Protein AF-A0A259TY38-F1 (afdb_monomer)

pLDDT: mean 73.59, std 11.47, range [49.0, 94.06]

Radius of gyration: 39.65 Å; Cα contacts (8 Å, |Δi|>4): 19; chains: 1; bounding box: 98×65×85 Å

Solvent-accessible surface area (backbone atoms only — not comparable to full-atom values): 10835 Å² total; per-residue (Å²): 140,88,82,85,84,87,87,86,82,88,72,82,78,82,83,77,76,74,88,78,79,79,80,72,88,70,83,74,80,83,80,83,71,71,79,96,80,70,57,76,66,55,57,52,50,53,54,51,52,51,51,53,51,52,51,48,54,51,48,54,53,50,48,55,52,49,50,55,50,50,54,53,49,51,59,48,50,55,54,48,50,67,50,40,69,65,40,65,56,47,58,58,48,53,53,51,50,51,52,50,50,51,51,53,48,49,50,50,26,52,56,44,18,70,73,62,82,36,62,67,61,18,50,53,52,42,49,53,52,48,52,50,53,52,49,52,51,52,51,53,51,53,52,54,51,51,55,54,48,51,54,53,54,53,55,51,50,55,57,50,50,58,54,48,54,54,51,51,53,55,50,52,53,50,53,52,52,58,58,61,76,75,112

Structure (mmCIF, N/CA/C/O backbone):
data_AF-A0A259TY38-F1
#
_entry.id   AF-A0A259TY38-F1
#
loop_
_atom_site.group_PDB
_atom_site.id
_atom_site.type_symbol
_atom_site.label_atom_id
_atom_site.label_alt_id
_atom_site.label_comp_id
_atom_site.label_asym_id
_atom_site.label_entity_id
_atom_site.label_seq_id
_atom_site.pdbx_PDB_ins_code
_atom_site.Cartn_x
_atom_site.Cartn_y
_atom_site.Cartn_z
_atom_site.occupancy
_atom_site.B_iso_or_equiv
_atom_site.auth_seq_id
_atom_site.auth_comp_id
_atom_site.auth_asym_id
_atom_site.auth_atom_id
_atom_site.pdbx_PDB_model_num
ATOM 1 N N . MET A 1 1 ? -50.512 44.717 -27.931 1.00 50.94 1 MET A N 1
ATOM 2 C CA . MET A 1 1 ? -51.537 43.680 -27.694 1.00 50.94 1 MET A CA 1
ATOM 3 C C . MET A 1 1 ? -50.886 42.505 -26.966 1.00 50.94 1 MET A C 1
ATOM 5 O O . MET A 1 1 ? -50.102 41.810 -27.596 1.00 50.94 1 MET A O 1
ATOM 9 N N . PRO A 1 2 ? -51.108 42.336 -25.652 1.00 49.00 2 PRO A N 1
ATOM 10 C CA . PRO A 1 2 ? -50.593 41.203 -24.881 1.00 49.00 2 PRO A CA 1
ATOM 11 C C . PRO A 1 2 ? -51.620 40.058 -24.781 1.00 49.00 2 PRO A C 1
ATOM 13 O O . PRO A 1 2 ? -52.777 40.273 -24.425 1.00 49.00 2 PRO A O 1
ATOM 16 N N . THR A 1 3 ? -51.181 38.841 -25.097 1.00 64.06 3 THR A N 1
ATOM 17 C CA . THR A 1 3 ? -51.931 37.581 -24.982 1.00 64.06 3 THR A CA 1
ATOM 18 C C . THR A 1 3 ? -51.747 36.948 -23.599 1.00 64.06 3 THR A C 1
ATOM 20 O O . THR A 1 3 ? -50.653 36.952 -23.040 1.00 64.06 3 THR A O 1
ATOM 23 N N . ALA A 1 4 ? -52.842 36.417 -23.056 1.00 64.62 4 ALA A N 1
ATOM 24 C CA . ALA A 1 4 ? -53.000 35.904 -21.696 1.00 64.62 4 ALA A CA 1
ATOM 25 C C . ALA A 1 4 ? -52.208 34.614 -21.368 1.00 64.62 4 ALA A C 1
ATOM 27 O O . ALA A 1 4 ? -52.025 33.774 -22.249 1.00 64.62 4 ALA A O 1
ATOM 28 N N . PRO A 1 5 ? -51.856 34.381 -20.087 1.00 70.44 5 PRO A N 1
ATOM 29 C CA . PRO A 1 5 ? -51.578 33.050 -19.544 1.00 70.44 5 PRO A CA 1
ATOM 30 C C . PRO A 1 5 ? -52.837 32.374 -18.933 1.00 70.44 5 PRO A C 1
ATOM 32 O O . PRO A 1 5 ? -53.774 33.062 -18.516 1.00 70.44 5 PRO A O 1
ATOM 35 N N . PRO A 1 6 ? -52.885 31.025 -18.874 1.00 62.69 6 PRO A N 1
ATOM 36 C CA . PRO A 1 6 ? -54.096 30.255 -18.580 1.00 62.69 6 PRO A CA 1
ATOM 37 C C . PRO A 1 6 ? -54.442 30.120 -17.085 1.00 62.69 6 PRO A C 1
ATOM 39 O O . PRO A 1 6 ? -53.588 30.120 -16.199 1.00 62.69 6 PRO A O 1
ATOM 42 N N . ARG A 1 7 ? -55.751 29.968 -16.849 1.00 58.25 7 ARG A N 1
ATOM 43 C CA . ARG A 1 7 ? -56.447 29.760 -15.569 1.00 58.25 7 ARG A CA 1
ATOM 44 C C . ARG A 1 7 ? -56.147 28.392 -14.940 1.00 58.25 7 ARG A C 1
ATOM 46 O O . ARG A 1 7 ? -56.060 27.396 -15.646 1.00 58.25 7 ARG A O 1
ATOM 53 N N . GLY A 1 8 ? -56.201 28.349 -13.605 1.00 55.62 8 GLY A N 1
ATOM 54 C CA . GLY A 1 8 ? -56.733 27.191 -12.874 1.00 55.62 8 GLY A CA 1
ATOM 55 C C . GLY A 1 8 ? -55.723 26.332 -12.114 1.00 55.62 8 GLY A C 1
ATOM 56 O O . GLY A 1 8 ? -55.534 25.168 -12.447 1.00 55.62 8 GLY A O 1
ATOM 57 N N . ARG A 1 9 ? -55.137 26.858 -11.030 1.00 57.44 9 ARG A N 1
ATOM 58 C CA . ARG A 1 9 ? -54.611 26.015 -9.944 1.00 57.44 9 ARG A CA 1
ATOM 59 C C . ARG A 1 9 ? -55.614 26.055 -8.794 1.00 57.44 9 ARG A C 1
ATOM 61 O O . ARG A 1 9 ? -55.757 27.075 -8.127 1.00 57.44 9 ARG A O 1
ATOM 68 N N . ASN A 1 10 ? -56.327 24.952 -8.605 1.00 58.81 10 ASN A N 1
ATOM 69 C CA . ASN A 1 10 ? -57.300 24.771 -7.534 1.00 58.81 10 ASN A CA 1
ATOM 70 C C . ASN A 1 10 ? -56.567 24.763 -6.184 1.00 58.81 10 ASN A C 1
ATOM 72 O O . ASN A 1 10 ? -55.880 23.797 -5.857 1.00 58.81 10 ASN A O 1
ATOM 76 N N . LEU A 1 11 ? -56.683 25.846 -5.416 1.00 67.38 11 LEU A N 1
ATOM 77 C CA . LEU A 1 11 ? -56.274 25.882 -4.014 1.00 67.38 11 LEU A CA 1
ATOM 78 C C . LEU A 1 11 ? -57.460 25.388 -3.171 1.00 67.38 11 LEU A C 1
ATOM 80 O O . LEU A 1 11 ? -58.524 26.007 -3.242 1.00 67.38 11 LEU A O 1
ATOM 84 N N . PRO A 1 12 ? -57.340 24.313 -2.373 1.00 61.69 12 PRO A N 1
ATOM 85 C CA . PRO A 1 12 ? -58.345 24.033 -1.360 1.00 61.69 12 PRO A CA 1
ATOM 86 C C . PRO A 1 12 ? -58.360 25.185 -0.345 1.00 61.69 12 PRO A C 1
ATOM 88 O O . PRO A 1 12 ? -57.322 25.603 0.171 1.00 61.69 12 PRO A O 1
ATOM 91 N N . ALA A 1 13 ? -59.556 25.722 -0.111 1.00 61.09 13 ALA A N 1
ATOM 92 C CA . ALA A 1 13 ? -59.819 26.849 0.768 1.00 61.09 13 ALA A CA 1
ATOM 93 C C . ALA A 1 13 ? -59.206 26.644 2.164 1.00 61.09 13 ALA A C 1
ATOM 95 O O . ALA A 1 13 ? -59.376 25.602 2.800 1.00 61.09 13 ALA A O 1
ATOM 96 N N . ARG A 1 14 ? -58.511 27.675 2.652 1.00 54.66 14 ARG A N 1
ATOM 97 C CA . ARG A 1 14 ? -58.008 27.781 4.023 1.00 54.66 14 ARG A CA 1
ATOM 98 C C . ARG A 1 14 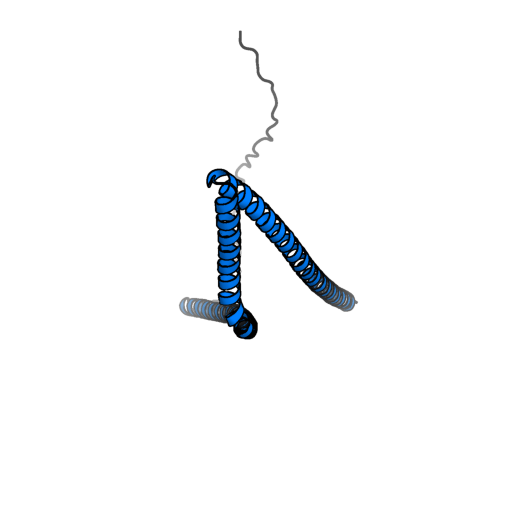? -59.191 27.622 4.986 1.00 54.66 14 ARG A C 1
ATOM 100 O O . ARG A 1 14 ? -60.010 28.529 5.091 1.00 54.66 14 ARG A O 1
ATOM 107 N N . ARG A 1 15 ? -59.299 26.482 5.678 1.00 54.47 15 ARG A N 1
ATOM 108 C CA . ARG A 1 15 ? -60.263 26.299 6.775 1.00 54.47 15 ARG A CA 1
ATOM 109 C C . ARG A 1 15 ? -59.877 27.235 7.921 1.00 54.47 15 ARG A C 1
ATOM 111 O O . ARG A 1 15 ? -59.020 26.907 8.733 1.00 54.47 15 ARG A O 1
ATOM 118 N N . THR A 1 16 ? -60.484 28.413 7.973 1.00 59.25 16 THR A N 1
ATOM 119 C CA . THR A 1 16 ? -60.545 29.232 9.185 1.00 59.25 16 THR A CA 1
ATOM 120 C C . THR A 1 16 ? -61.572 28.596 10.112 1.00 59.25 16 THR A C 1
ATOM 122 O O . THR A 1 16 ? -62.773 28.731 9.892 1.00 59.25 16 THR A O 1
ATOM 125 N N . ILE A 1 17 ? -61.103 27.843 11.105 1.00 64.19 17 ILE A N 1
ATOM 126 C CA . ILE A 1 17 ? -61.943 27.386 12.214 1.00 64.19 17 ILE A CA 1
ATOM 127 C C . ILE A 1 17 ? -62.246 28.637 13.061 1.00 64.19 17 ILE A C 1
ATOM 129 O O . ILE A 1 17 ? -61.292 29.298 13.479 1.00 64.19 17 ILE A O 1
ATOM 133 N N . PRO A 1 18 ? -63.514 29.032 13.271 1.00 68.44 18 PRO A N 1
ATOM 134 C CA . PRO A 1 18 ? -63.833 30.106 14.207 1.00 68.44 18 PRO A CA 1
ATOM 135 C C . PRO A 1 18 ? -63.477 29.663 15.638 1.00 68.44 18 PRO A C 1
ATOM 137 O O . PRO A 1 18 ? -63.609 28.476 15.941 1.00 68.44 18 PRO A 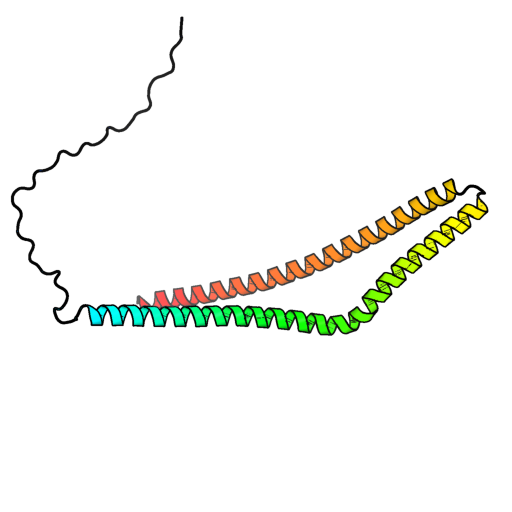O 1
ATOM 140 N N . PRO A 1 19 ? -63.033 30.569 16.529 1.00 63.75 19 PRO A N 1
ATOM 141 C CA . PRO A 1 19 ? -62.816 30.220 17.926 1.00 63.75 19 PRO A CA 1
ATOM 142 C C . PRO A 1 19 ? -64.158 29.806 18.534 1.00 63.75 19 PRO A C 1
ATOM 144 O O . PRO A 1 19 ? -65.069 30.622 18.675 1.00 63.75 19 PRO A O 1
ATOM 147 N N . VAL A 1 20 ? -64.293 28.522 18.855 1.00 62.31 20 VAL A N 1
ATOM 148 C CA . VAL A 1 20 ? -65.363 28.047 19.726 1.00 62.31 20 VAL A CA 1
ATOM 149 C C . VAL A 1 20 ? -65.067 28.642 21.099 1.00 62.31 20 VAL A C 1
ATOM 151 O O . VAL A 1 20 ? -64.038 28.351 21.700 1.00 62.31 20 VAL A O 1
ATOM 154 N N . LEU A 1 21 ? -65.921 29.559 21.548 1.00 62.50 21 LEU A N 1
ATOM 155 C CA . LEU A 1 21 ? -65.950 30.005 22.935 1.00 62.50 21 LEU A CA 1
ATOM 156 C C . LEU A 1 21 ? -66.456 28.817 23.756 1.00 62.50 21 LEU A C 1
ATOM 158 O O . LEU A 1 21 ? -67.648 28.513 23.708 1.00 62.50 21 LEU A O 1
ATOM 162 N N . ASP A 1 22 ? -65.554 28.119 24.443 1.00 63.62 22 ASP A N 1
ATOM 163 C CA . ASP A 1 22 ? -65.926 27.017 25.326 1.00 63.62 22 ASP A CA 1
ATOM 164 C C . ASP A 1 22 ? -66.882 27.527 26.426 1.00 63.62 22 ASP A C 1
ATOM 166 O O . ASP A 1 22 ? -66.547 28.471 27.153 1.00 63.62 22 ASP A O 1
ATOM 170 N N . PRO A 1 23 ? -68.085 26.941 26.569 1.00 61.91 23 PRO A N 1
ATOM 171 C CA . PRO A 1 23 ? -68.976 27.250 27.674 1.00 61.91 23 PRO A CA 1
ATOM 172 C C . PRO A 1 23 ? -68.439 26.613 28.963 1.00 61.91 23 PRO A C 1
ATOM 174 O O . PRO A 1 23 ? -68.325 25.398 29.050 1.00 61.91 23 PRO A O 1
ATOM 177 N N . ALA A 1 24 ? -68.169 27.454 29.965 1.00 58.59 24 ALA A N 1
ATOM 178 C CA . ALA A 1 24 ? -67.883 27.103 31.360 1.00 58.59 24 ALA A CA 1
ATOM 179 C C . ALA A 1 24 ? -66.703 26.132 31.584 1.00 58.59 24 ALA A C 1
ATOM 181 O O . ALA A 1 24 ? -66.813 24.919 31.443 1.00 58.59 24 ALA A O 1
ATOM 182 N N . ALA A 1 25 ? -65.581 26.680 32.058 1.00 56.41 25 ALA A N 1
ATOM 183 C CA . ALA A 1 25 ? -64.479 25.908 32.618 1.00 56.41 25 ALA A CA 1
ATOM 184 C C . ALA A 1 25 ? -64.975 25.015 33.773 1.00 56.41 25 ALA A C 1
ATOM 186 O O . ALA A 1 25 ? -65.148 25.467 34.904 1.00 56.41 25 ALA A O 1
ATOM 187 N N . THR A 1 26 ? -65.195 23.732 33.494 1.00 60.34 26 THR A N 1
ATOM 188 C CA . THR A 1 26 ? -65.253 22.693 34.522 1.00 60.34 26 THR A CA 1
ATOM 189 C C . THR A 1 26 ? -63.872 22.587 35.171 1.00 60.34 26 THR A C 1
ATOM 191 O O . THR A 1 26 ? -62.898 22.385 34.440 1.00 60.34 26 THR A O 1
ATOM 194 N N . PRO A 1 27 ? -63.741 22.716 36.504 1.00 59.69 27 PRO A N 1
ATOM 195 C CA . PRO A 1 27 ? -62.463 22.496 37.164 1.00 59.69 27 PRO A CA 1
ATOM 196 C C . PRO A 1 27 ? -62.051 21.040 36.940 1.00 59.69 27 PRO A C 1
ATOM 198 O O . PRO A 1 27 ? -62.726 20.108 37.375 1.00 59.69 27 PRO A O 1
ATOM 201 N N . VAL A 1 28 ? -60.960 20.854 36.204 1.00 62.56 28 VAL A N 1
ATOM 202 C CA . VAL A 1 28 ? -60.336 19.548 35.996 1.00 62.56 28 VAL A CA 1
ATOM 203 C C . VAL A 1 28 ? -59.855 19.055 37.368 1.00 62.56 28 VAL A C 1
ATOM 205 O O . VAL A 1 28 ? -59.092 19.774 38.013 1.00 62.56 28 VAL A O 1
ATOM 208 N N . PRO A 1 29 ? -60.288 17.879 37.856 1.00 56.94 29 PRO A N 1
ATOM 209 C CA . PRO A 1 29 ? -59.798 17.348 39.122 1.00 56.94 29 PRO A CA 1
ATOM 210 C C . PRO A 1 29 ? -58.284 17.107 39.037 1.00 56.94 29 PRO A C 1
ATOM 212 O O . PRO A 1 29 ? -57.792 16.457 38.115 1.00 56.94 29 PRO A O 1
ATOM 215 N N . GLU A 1 30 ? -57.551 17.665 40.000 1.00 60.22 30 GLU A N 1
ATOM 216 C CA . GLU A 1 30 ? -56.090 17.663 40.124 1.00 60.22 30 GLU A CA 1
ATOM 217 C C . GLU A 1 30 ? -55.500 16.265 40.405 1.00 60.22 30 GLU A C 1
ATOM 219 O O . GLU A 1 30 ? -54.896 16.022 41.445 1.00 60.22 30 GLU A O 1
ATOM 224 N N . SER A 1 31 ? -55.639 15.309 39.488 1.00 56.25 31 SER A N 1
ATOM 225 C CA . SER A 1 31 ? -55.053 13.967 39.642 1.00 56.25 31 SER A CA 1
ATOM 226 C C . SER A 1 31 ? -53.694 13.788 38.948 1.00 56.25 31 SER A C 1
ATOM 228 O O . SER A 1 31 ? -53.220 12.666 38.805 1.00 56.25 31 SER A O 1
ATOM 230 N N . HIS A 1 32 ? -53.034 14.879 38.540 1.00 53.06 32 HIS A N 1
ATOM 231 C CA . HIS A 1 32 ? -51.649 14.871 38.031 1.00 53.06 32 HIS A CA 1
ATOM 232 C C . HIS A 1 32 ? -50.638 15.413 39.061 1.00 53.06 32 HIS A C 1
ATOM 234 O O . HIS A 1 32 ? -49.594 15.954 38.696 1.00 53.06 32 HIS A O 1
ATOM 240 N N . GLN A 1 33 ? -50.925 15.283 40.360 1.00 54.06 33 GLN A N 1
ATOM 241 C CA . GLN A 1 33 ? -49.926 15.523 41.402 1.00 54.06 33 GLN A CA 1
ATOM 242 C C . GLN A 1 33 ? -49.115 14.240 41.639 1.00 54.06 33 GLN A C 1
ATOM 244 O O . GLN A 1 33 ? -49.602 13.259 42.197 1.00 54.06 33 GLN A O 1
ATOM 249 N N . LEU A 1 34 ? -47.863 14.248 41.171 1.00 60.66 34 LEU A N 1
ATOM 250 C CA . LEU A 1 34 ? -46.838 13.267 41.535 1.00 60.66 34 LEU A CA 1
ATOM 251 C C . LEU A 1 34 ? -46.596 13.301 43.053 1.00 60.66 34 LEU A C 1
ATOM 253 O O . LEU A 1 34 ? -46.717 14.353 43.680 1.00 60.66 34 LEU A O 1
ATOM 257 N N . ALA A 1 35 ? -46.239 12.149 43.624 1.00 57.62 35 ALA A N 1
ATOM 258 C CA . ALA A 1 35 ? -46.145 11.927 45.064 1.00 57.62 35 ALA A CA 1
ATOM 259 C C . ALA A 1 35 ? -45.379 13.047 45.826 1.00 57.62 35 ALA A C 1
ATOM 261 O O . ALA A 1 35 ? -44.267 13.407 45.430 1.00 57.62 35 ALA A O 1
ATOM 262 N N . PRO A 1 36 ? -45.925 13.579 46.939 1.00 56.66 36 PRO A N 1
ATOM 263 C CA . PRO A 1 36 ? -45.472 14.836 47.549 1.00 56.66 36 PRO A CA 1
ATOM 264 C C . PRO A 1 36 ? -44.258 14.719 48.496 1.00 56.66 36 PRO A C 1
ATOM 266 O O . PRO A 1 36 ? -44.196 15.427 49.496 1.00 56.66 36 PRO A O 1
ATOM 269 N N . HIS A 1 37 ? -43.274 13.854 48.226 1.00 51.59 37 HIS A N 1
ATOM 270 C CA . HIS A 1 37 ? -42.181 13.606 49.187 1.00 51.59 37 HIS A CA 1
ATOM 271 C C . HIS A 1 37 ? -40.762 13.503 48.606 1.00 51.59 37 HIS A C 1
ATOM 273 O O . HIS A 1 37 ? -39.919 12.846 49.202 1.00 51.59 37 HIS A O 1
ATOM 279 N N . GLN A 1 38 ? -40.446 14.197 47.509 1.00 54.84 38 GLN A N 1
ATOM 280 C CA . GLN A 1 38 ? -39.042 14.394 47.126 1.00 54.84 38 GLN A CA 1
ATOM 281 C C . GLN A 1 38 ? -38.693 15.869 4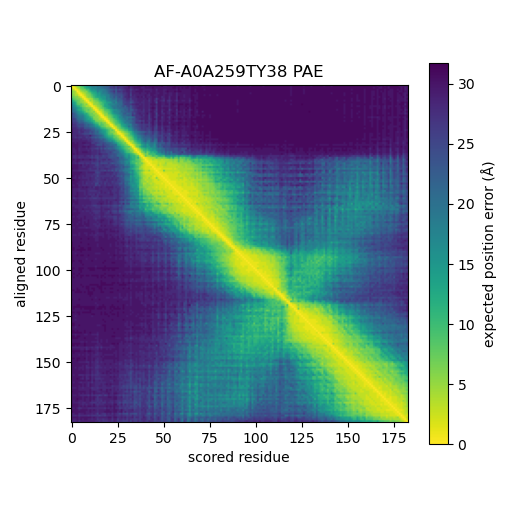7.019 1.00 54.84 38 GLN A C 1
ATOM 283 O O . GLN A 1 38 ? -39.292 16.636 46.260 1.00 54.84 38 GLN A O 1
ATOM 288 N N . THR A 1 39 ? -37.694 16.271 47.796 1.00 69.69 39 THR A N 1
ATOM 289 C CA . THR A 1 39 ? -37.134 17.613 47.707 1.00 69.69 39 THR A CA 1
ATOM 290 C C . THR A 1 39 ? -36.479 17.800 46.335 1.00 69.69 39 THR A C 1
ATOM 292 O O . THR A 1 39 ? -35.928 16.871 45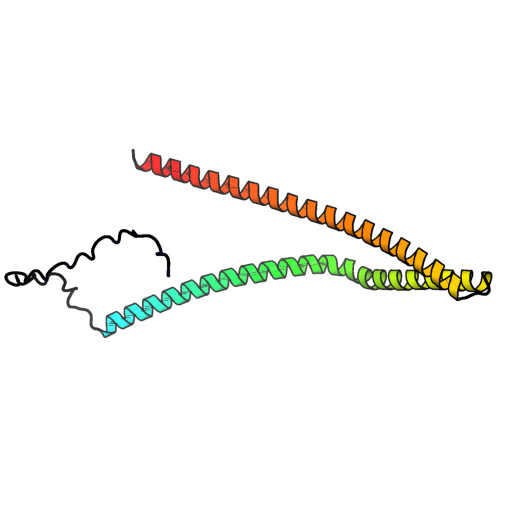.749 1.00 69.69 39 THR A O 1
ATOM 295 N N . LYS A 1 40 ? -36.522 19.022 45.790 1.00 70.69 40 LYS A N 1
ATOM 296 C CA . LYS A 1 40 ? -35.932 19.368 44.478 1.00 70.69 40 LYS A CA 1
ATOM 297 C C . LYS A 1 40 ? -34.469 18.911 44.334 1.00 70.69 40 LYS A C 1
ATOM 299 O O . LYS A 1 40 ? -34.021 18.649 43.225 1.00 70.69 40 LYS A O 1
ATOM 304 N N . ILE A 1 41 ? -33.754 18.836 45.456 1.00 78.38 41 ILE A N 1
ATOM 305 C CA . ILE A 1 41 ? -32.352 18.424 45.566 1.00 78.38 41 ILE A CA 1
ATOM 306 C C . ILE A 1 41 ? -32.177 16.927 45.291 1.00 78.38 41 ILE A C 1
ATOM 308 O O . ILE A 1 41 ? -31.242 16.540 44.599 1.00 78.38 41 ILE A O 1
ATOM 312 N N . GLU A 1 42 ? -33.105 16.101 45.763 1.00 77.94 42 GLU A N 1
ATOM 313 C CA . GLU A 1 42 ? -33.079 14.644 45.612 1.00 77.94 42 GLU A CA 1
ATOM 314 C C . GLU A 1 42 ? -33.277 14.244 44.148 1.00 77.94 42 GLU A C 1
ATOM 316 O O . GLU A 1 42 ? -32.481 13.498 43.588 1.00 77.94 42 GLU A O 1
ATOM 321 N N . ARG A 1 43 ? -34.217 14.909 43.462 1.00 78.25 43 ARG A N 1
ATOM 322 C CA . ARG A 1 43 ? -34.405 14.757 42.013 1.00 78.25 43 ARG A CA 1
ATOM 323 C C . ARG A 1 43 ? -33.152 15.138 41.219 1.00 78.25 43 ARG A C 1
ATOM 325 O O . ARG A 1 43 ? -32.830 14.472 40.240 1.00 78.25 43 ARG A O 1
ATOM 332 N N . ILE A 1 44 ? -32.461 16.216 41.599 1.00 84.62 44 ILE A N 1
ATOM 333 C CA . ILE A 1 44 ? -31.212 16.627 40.933 1.00 84.62 44 ILE A CA 1
ATOM 334 C C . ILE A 1 44 ? -30.119 15.575 41.171 1.00 84.62 44 ILE A C 1
ATOM 336 O O . ILE A 1 44 ? -29.398 15.240 40.234 1.00 84.62 44 ILE A O 1
ATOM 340 N N . GLY A 1 45 ? -30.040 15.016 42.382 1.00 90.00 45 GLY A N 1
ATOM 341 C CA . GLY A 1 45 ? -29.162 13.891 42.706 1.00 90.00 45 GLY A CA 1
ATOM 342 C C . GLY A 1 45 ? -29.423 12.675 41.817 1.00 90.00 45 GLY A C 1
ATOM 343 O O . GLY A 1 45 ? -28.489 12.165 41.200 1.00 90.00 45 GLY A O 1
ATOM 344 N N . ASP A 1 46 ? -30.690 12.294 41.652 1.00 87.12 46 ASP A N 1
ATOM 345 C CA . ASP A 1 46 ? -31.093 11.177 40.791 1.00 87.12 46 ASP A CA 1
ATOM 346 C C . ASP A 1 46 ? -30.732 11.413 39.315 1.00 87.12 46 ASP A C 1
ATOM 348 O O . ASP A 1 46 ? -30.282 10.497 38.627 1.00 87.12 46 ASP A O 1
ATOM 352 N N . HIS A 1 47 ? -30.860 12.648 38.814 1.00 90.56 47 HIS A N 1
ATOM 353 C CA . HIS A 1 47 ? -30.504 12.977 37.424 1.00 90.56 47 HIS A CA 1
ATOM 354 C C . HIS A 1 47 ? -28.988 12.947 37.191 1.00 90.56 47 HIS A C 1
ATOM 356 O O . HIS A 1 47 ? -28.537 12.517 36.131 1.00 90.56 47 HIS A O 1
ATOM 362 N N . VAL A 1 48 ? -28.188 13.377 38.170 1.00 90.00 48 VAL A N 1
ATOM 363 C CA . VAL A 1 48 ? -26.720 13.306 38.095 1.00 90.00 48 VAL A CA 1
ATOM 364 C C . VAL A 1 48 ? -26.242 11.859 38.208 1.00 90.00 48 VAL A C 1
ATOM 366 O O . VAL A 1 48 ? -25.346 11.454 37.466 1.00 90.00 48 VAL A O 1
ATOM 369 N N . ALA A 1 49 ? -26.862 11.064 39.083 1.00 90.62 49 ALA A N 1
ATOM 370 C CA . ALA A 1 49 ? -26.589 9.637 39.195 1.00 90.62 49 ALA A CA 1
ATOM 371 C C . ALA A 1 49 ? -26.886 8.912 37.872 1.00 90.62 49 ALA A C 1
ATOM 373 O O . ALA A 1 49 ? -26.021 8.189 37.373 1.00 90.62 49 ALA A O 1
ATOM 374 N N . ALA A 1 50 ? -28.039 9.188 37.251 1.00 87.88 50 ALA A N 1
ATOM 375 C CA . ALA A 1 50 ? -28.396 8.652 35.937 1.00 87.88 50 ALA A CA 1
ATOM 376 C C . ALA A 1 50 ? -27.390 9.063 34.845 1.00 87.88 50 ALA A C 1
ATOM 378 O O . ALA A 1 50 ? -26.888 8.206 34.123 1.00 87.88 50 ALA A O 1
ATOM 379 N N . LEU A 1 51 ? -26.987 10.340 34.786 1.00 93.19 51 LEU A N 1
ATOM 380 C CA . LEU A 1 51 ? -25.974 10.802 33.826 1.00 93.19 51 LEU A CA 1
ATOM 381 C C . LEU A 1 51 ? -24.606 10.133 34.032 1.00 93.19 51 LEU A C 1
ATOM 383 O O . LEU A 1 51 ? -23.888 9.868 33.069 1.00 93.19 51 LEU A O 1
ATOM 387 N N . SER A 1 52 ? -24.215 9.884 35.284 1.00 91.56 52 SER A N 1
ATOM 388 C CA . SER A 1 52 ? -22.945 9.220 35.591 1.00 91.56 52 SER A CA 1
ATOM 389 C C . SER A 1 52 ? -22.938 7.755 35.147 1.00 91.56 52 SER A C 1
ATOM 391 O O . SER A 1 52 ? -21.913 7.265 34.667 1.00 91.56 52 SER A O 1
ATOM 393 N N . ALA A 1 53 ? -24.089 7.083 35.248 1.00 91.69 53 ALA A N 1
ATOM 394 C CA . ALA A 1 53 ? -24.276 5.731 34.746 1.00 91.69 53 ALA A CA 1
ATOM 395 C C . ALA A 1 53 ? -24.186 5.702 33.211 1.00 91.69 53 ALA A C 1
ATOM 397 O O . ALA A 1 53 ? -23.409 4.916 32.668 1.00 91.69 53 ALA A O 1
ATOM 398 N N . ASP A 1 54 ? -24.853 6.636 32.528 1.00 90.94 54 ASP A N 1
ATOM 399 C CA . ASP A 1 54 ? -24.806 6.758 31.065 1.00 90.94 54 ASP A CA 1
ATOM 400 C C . ASP A 1 54 ? -23.388 7.064 30.547 1.00 90.94 54 ASP A C 1
ATOM 402 O O . ASP A 1 54 ? -22.936 6.502 29.545 1.00 90.94 54 ASP A O 1
ATOM 406 N N . LEU A 1 55 ? -22.637 7.931 31.239 1.00 91.69 55 LEU A N 1
ATOM 407 C CA . LEU A 1 55 ? -21.242 8.224 30.894 1.00 91.69 55 LEU A CA 1
ATOM 408 C C . LEU A 1 55 ? -20.347 6.999 31.057 1.00 91.69 55 LEU A C 1
ATOM 410 O O . LEU A 1 55 ? -19.467 6.771 30.225 1.00 91.69 55 LEU A O 1
ATOM 414 N N . ARG A 1 56 ? -20.560 6.210 32.112 1.00 93.62 56 ARG A N 1
ATOM 415 C CA . ARG A 1 56 ? -19.807 4.978 32.337 1.00 93.62 56 ARG A CA 1
ATOM 416 C C . ARG A 1 56 ? -20.057 3.970 31.220 1.00 93.62 56 ARG A C 1
ATOM 418 O O . ARG A 1 56 ? -19.092 3.433 30.680 1.00 93.62 56 ARG A O 1
ATOM 425 N N . GLU A 1 57 ? -21.312 3.779 30.831 1.00 91.62 57 GLU A N 1
ATOM 426 C CA . GLU A 1 57 ? -21.680 2.867 29.747 1.00 91.62 57 GLU A CA 1
ATOM 427 C C . GLU A 1 57 ? -21.110 3.333 28.398 1.00 91.62 57 GLU A C 1
ATOM 429 O O . GLU A 1 57 ? -20.517 2.547 27.655 1.00 91.62 57 GLU A O 1
ATOM 434 N N . TYR A 1 58 ? -21.166 4.638 28.113 1.00 93.38 58 TYR A N 1
ATOM 435 C CA . TYR A 1 58 ? -20.531 5.208 26.925 1.00 93.38 58 TYR A CA 1
ATOM 436 C C . TYR A 1 58 ? -19.008 5.007 26.917 1.00 93.38 58 TYR A C 1
ATOM 438 O O . TYR A 1 58 ? -18.428 4.676 25.877 1.00 93.38 58 TYR A O 1
ATOM 446 N N . VAL A 1 59 ? -18.345 5.195 28.061 1.00 93.06 59 VAL A N 1
ATOM 447 C CA . VAL A 1 59 ? -16.896 5.004 28.196 1.00 93.06 59 VAL A CA 1
ATOM 448 C C . VAL A 1 59 ? -16.522 3.536 28.005 1.00 93.06 59 VAL A C 1
ATOM 450 O O . VAL A 1 59 ? -15.611 3.258 27.227 1.00 93.06 59 VAL A O 1
ATOM 453 N N . GLU A 1 60 ? -17.241 2.596 28.617 1.00 94.06 60 GLU A N 1
ATOM 454 C CA . GLU A 1 60 ? -17.021 1.155 28.428 1.00 94.06 60 GLU A CA 1
ATOM 455 C C . GLU A 1 60 ? -17.195 0.750 26.954 1.00 94.06 60 GLU A C 1
ATOM 457 O O . GLU A 1 60 ? -16.336 0.064 26.392 1.00 94.06 60 GLU A O 1
ATOM 462 N N . LEU A 1 61 ? -18.222 1.267 26.271 1.00 92.00 61 LEU A N 1
ATOM 463 C CA . LEU A 1 61 ? -18.440 1.009 24.846 1.00 92.00 61 LEU A CA 1
ATOM 464 C C . LEU A 1 61 ? -17.325 1.603 23.966 1.00 92.00 61 LEU A C 1
ATOM 466 O O . LEU A 1 61 ? -16.865 0.975 23.004 1.00 92.00 61 LEU A O 1
ATOM 470 N N . ARG A 1 62 ? -16.853 2.813 24.298 1.00 91.25 62 ARG A N 1
ATOM 471 C CA . ARG A 1 62 ? -15.757 3.487 23.588 1.00 91.25 62 ARG A CA 1
ATOM 472 C C . ARG A 1 62 ? -14.439 2.743 23.778 1.00 91.25 62 ARG A C 1
ATOM 474 O O . ARG A 1 62 ? -13.704 2.578 22.805 1.00 91.25 62 ARG A O 1
ATOM 481 N N . ILE A 1 63 ? -14.165 2.274 24.993 1.00 92.25 63 ILE A N 1
ATOM 482 C CA . ILE A 1 63 ? -12.989 1.462 25.314 1.00 92.25 63 ILE A CA 1
ATOM 483 C C . ILE A 1 63 ? -13.045 0.147 24.537 1.00 92.25 63 ILE A C 1
ATOM 485 O O . ILE A 1 63 ? -12.072 -0.180 23.864 1.00 92.25 63 ILE A O 1
ATOM 489 N N . ALA A 1 64 ? -14.183 -0.551 24.524 1.00 90.12 64 ALA A N 1
ATOM 490 C CA . ALA A 1 64 ? -14.341 -1.803 23.781 1.00 90.12 64 ALA A CA 1
ATOM 491 C C . ALA A 1 64 ? -14.105 -1.627 22.267 1.00 90.12 64 ALA A C 1
ATOM 493 O O . ALA A 1 64 ? -13.466 -2.460 21.615 1.00 90.12 64 ALA A O 1
ATOM 494 N N . LEU A 1 65 ? -14.581 -0.518 21.691 1.00 90.12 65 LEU A N 1
ATOM 495 C CA . LEU A 1 65 ? -14.351 -0.196 20.281 1.00 90.12 65 LEU A CA 1
ATOM 496 C C . LEU A 1 65 ? -12.875 0.124 20.007 1.00 90.12 65 LEU A C 1
ATOM 498 O O . LEU A 1 65 ? -12.309 -0.362 19.024 1.00 90.12 65 LEU A O 1
ATOM 502 N N . VAL A 1 66 ? -12.241 0.921 20.873 1.00 91.12 66 VAL A N 1
ATOM 503 C CA . VAL A 1 66 ? -10.813 1.256 20.766 1.00 91.12 66 VAL A CA 1
ATOM 504 C C . VAL A 1 66 ? -9.955 0.006 20.910 1.00 91.12 66 VAL A C 1
ATOM 506 O O . VAL A 1 66 ? -9.059 -0.188 20.094 1.00 91.12 66 VAL A O 1
ATOM 509 N N . GLN A 1 67 ? -10.264 -0.871 21.862 1.00 89.81 67 GLN A N 1
ATOM 510 C CA . GLN A 1 67 ? -9.557 -2.129 22.070 1.00 89.81 67 GLN A CA 1
ATOM 511 C C . GLN A 1 67 ? -9.593 -2.989 20.806 1.00 89.81 67 GLN A C 1
ATOM 513 O O . GLN A 1 67 ? -8.535 -3.334 20.290 1.00 89.81 67 GLN A O 1
ATOM 518 N N . ARG A 1 68 ? -10.772 -3.200 20.199 1.00 83.38 68 ARG A N 1
ATOM 519 C CA . ARG A 1 68 ? -10.876 -3.915 18.912 1.00 83.38 68 ARG A CA 1
ATOM 520 C C . ARG A 1 68 ? -10.058 -3.273 17.796 1.00 83.38 68 ARG A C 1
ATOM 522 O O . ARG A 1 68 ? -9.492 -3.977 16.961 1.00 83.38 68 ARG A O 1
ATOM 529 N N . LYS A 1 69 ? -10.016 -1.939 17.738 1.00 81.56 69 LYS A N 1
ATOM 530 C CA . LYS A 1 69 ? -9.237 -1.223 16.721 1.00 81.56 69 LYS A CA 1
ATOM 531 C C . LYS A 1 69 ? -7.736 -1.407 16.945 1.00 81.56 69 LYS A C 1
ATOM 533 O O . LYS A 1 69 ? -7.020 -1.650 15.980 1.00 81.56 69 LYS A O 1
ATOM 538 N N . VAL A 1 70 ? -7.278 -1.320 18.192 1.00 83.88 70 VAL A N 1
ATOM 539 C CA . VAL A 1 70 ? -5.877 -1.536 18.579 1.00 83.88 70 VAL A CA 1
ATOM 540 C C . VAL A 1 70 ? -5.458 -2.973 18.280 1.00 83.88 70 VAL A C 1
ATOM 542 O O . VAL A 1 70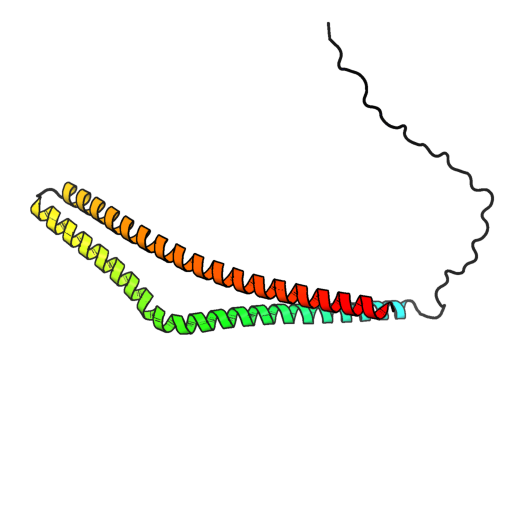 ? -4.443 -3.180 17.629 1.00 83.88 70 VAL A O 1
ATOM 545 N N . GLU A 1 71 ? -6.276 -3.955 18.641 1.00 80.88 71 GLU A N 1
ATOM 546 C CA . GLU A 1 71 ? -6.027 -5.381 18.402 1.00 80.88 71 GLU A CA 1
ATOM 547 C C . GLU A 1 71 ? -5.986 -5.711 16.900 1.00 80.88 71 GLU A C 1
ATOM 549 O O . GLU A 1 71 ? -5.110 -6.436 16.426 1.00 80.88 71 GLU A O 1
ATOM 554 N N . GLY A 1 72 ? -6.864 -5.078 16.111 1.00 74.44 72 GLY A N 1
ATOM 555 C CA . GLY A 1 72 ? -6.819 -5.141 14.651 1.00 74.44 72 GLY A CA 1
ATOM 556 C C . GLY A 1 72 ? -5.542 -4.534 14.059 1.00 74.44 72 GLY A C 1
ATOM 557 O O . GLY A 1 72 ? -4.964 -5.115 13.143 1.00 74.44 72 GLY A O 1
ATOM 558 N N . VAL A 1 73 ? -5.077 -3.394 14.582 1.00 73.88 73 VAL A N 1
ATOM 559 C CA . VAL A 1 73 ? -3.831 -2.747 14.133 1.00 73.88 73 VAL A CA 1
ATOM 560 C C . VAL A 1 73 ? -2.612 -3.586 14.510 1.00 73.88 73 VAL A C 1
ATOM 562 O O . VAL A 1 73 ? -1.774 -3.832 13.647 1.00 73.88 73 VAL A O 1
ATOM 565 N N . ILE A 1 74 ? -2.533 -4.082 15.746 1.00 74.38 74 ILE A N 1
ATOM 566 C CA . ILE A 1 74 ? -1.438 -4.945 16.214 1.00 74.38 74 ILE A CA 1
ATOM 567 C C . ILE A 1 74 ? -1.360 -6.209 15.353 1.00 74.38 74 ILE A C 1
ATOM 569 O O . ILE A 1 74 ? -0.296 -6.520 14.826 1.00 74.38 74 ILE A O 1
ATOM 573 N N . GLY A 1 75 ? -2.493 -6.868 15.089 1.00 73.44 75 GLY A N 1
ATOM 574 C CA . GLY A 1 75 ? -2.523 -8.062 14.242 1.00 73.44 75 GLY A CA 1
ATOM 575 C C . GLY A 1 75 ? -2.184 -7.803 12.767 1.00 73.44 75 GLY A C 1
ATOM 576 O O . GLY A 1 75 ? -1.813 -8.732 12.047 1.00 73.44 75 GLY A O 1
ATOM 577 N N . ILE A 1 76 ? -2.323 -6.569 12.270 1.00 71.12 76 ILE A N 1
ATOM 578 C CA . ILE A 1 76 ? -1.811 -6.175 10.946 1.00 71.12 76 ILE A CA 1
ATOM 579 C C . ILE A 1 76 ? -0.295 -5.980 11.023 1.00 71.12 76 ILE A C 1
ATOM 581 O O . ILE A 1 76 ? 0.422 -6.507 10.176 1.00 71.12 76 ILE A O 1
ATOM 585 N N . VAL A 1 77 ? 0.194 -5.277 12.046 1.00 70.94 77 VAL A N 1
ATOM 586 C CA . VAL A 1 77 ? 1.624 -5.007 12.243 1.00 70.94 77 VAL A CA 1
ATOM 587 C C . VAL A 1 77 ? 2.417 -6.300 12.423 1.00 70.94 77 VAL A C 1
ATOM 589 O O . VAL A 1 77 ? 3.411 -6.465 11.731 1.00 70.94 77 VAL A O 1
ATOM 592 N N . GLU A 1 78 ? 1.963 -7.252 13.241 1.00 73.62 78 GLU A N 1
ATOM 593 C CA . GLU A 1 78 ? 2.629 -8.554 13.430 1.00 73.62 78 GLU A CA 1
ATOM 594 C C . GLU A 1 78 ? 2.738 -9.356 12.132 1.00 73.62 78 GLU A C 1
ATOM 596 O O . GLU A 1 78 ? 3.801 -9.897 11.809 1.00 73.62 78 GLU A O 1
ATOM 601 N N . ARG A 1 79 ? 1.653 -9.389 11.345 1.00 67.25 79 ARG A N 1
ATOM 602 C CA . ARG A 1 79 ? 1.666 -10.007 10.015 1.00 67.25 79 ARG A CA 1
ATOM 603 C C . ARG A 1 79 ? 2.684 -9.315 9.123 1.00 67.25 79 ARG A C 1
ATOM 605 O O . ARG A 1 79 ? 3.502 -9.993 8.510 1.00 67.25 79 ARG A O 1
ATOM 612 N N . LEU A 1 80 ? 2.675 -7.982 9.079 1.00 66.00 80 LEU A N 1
ATOM 613 C CA . LEU A 1 80 ? 3.670 -7.227 8.324 1.00 66.00 80 LEU A CA 1
ATOM 614 C C . LEU A 1 80 ? 5.086 -7.464 8.835 1.00 66.00 80 LEU A C 1
ATOM 616 O O . LEU A 1 80 ? 5.983 -7.474 8.014 1.00 66.00 80 LEU A O 1
ATOM 620 N N . GLN A 1 81 ? 5.300 -7.668 10.131 1.00 66.62 81 GLN A N 1
ATOM 621 C CA . GLN A 1 81 ? 6.622 -7.858 10.719 1.00 66.62 81 GLN A CA 1
ATOM 622 C C . GLN A 1 81 ? 7.228 -9.207 10.306 1.00 66.62 81 GLN A C 1
ATOM 624 O O . GLN A 1 81 ? 8.391 -9.252 9.917 1.00 66.62 81 GLN A O 1
ATOM 629 N N . HIS A 1 82 ? 6.417 -10.271 10.253 1.00 61.72 82 HIS A N 1
ATOM 630 C CA . HIS A 1 82 ? 6.831 -11.557 9.671 1.00 61.72 82 HIS A CA 1
ATOM 631 C C . HIS A 1 82 ? 7.152 -11.447 8.172 1.00 61.72 82 HIS A C 1
ATOM 633 O O . HIS A 1 82 ? 8.109 -12.053 7.694 1.00 61.72 82 HIS A O 1
ATOM 639 N N . TYR A 1 83 ? 6.402 -10.636 7.418 1.00 57.75 83 TYR A N 1
ATOM 640 C CA . TYR A 1 83 ? 6.750 -10.334 6.024 1.00 57.75 83 TYR A CA 1
ATOM 641 C C . TYR A 1 83 ? 7.903 -9.329 5.898 1.00 57.75 83 TYR A C 1
ATOM 643 O O . TYR A 1 83 ? 8.566 -9.305 4.866 1.00 57.75 83 TYR A O 1
ATOM 651 N N . ALA A 1 84 ? 8.172 -8.515 6.920 1.00 59.28 84 ALA A N 1
ATOM 652 C CA . ALA A 1 84 ? 9.185 -7.468 6.896 1.00 59.28 84 ALA A CA 1
ATOM 653 C C . ALA A 1 84 ? 10.589 -8.064 6.896 1.00 59.28 84 ALA A C 1
ATOM 655 O O . ALA A 1 84 ? 11.459 -7.535 6.212 1.00 59.28 84 ALA A O 1
ATOM 656 N N . ASP A 1 85 ? 10.807 -9.185 7.584 1.00 62.28 85 ASP A N 1
ATOM 657 C CA . ASP A 1 85 ? 12.097 -9.877 7.544 1.00 62.28 85 ASP A CA 1
ATOM 658 C C . ASP A 1 85 ? 12.409 -10.4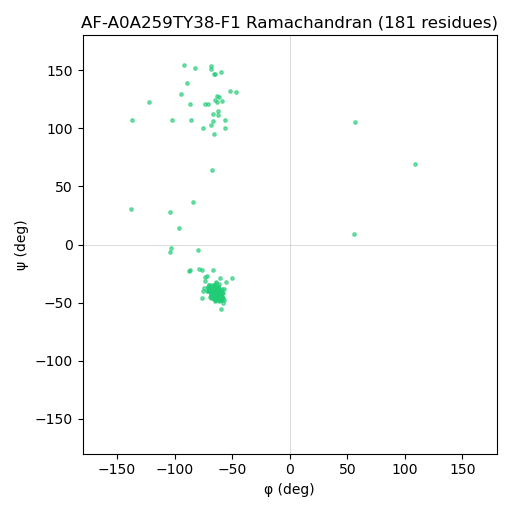43 6.151 1.00 62.28 85 ASP A C 1
ATOM 660 O O . ASP A 1 85 ? 13.544 -10.335 5.686 1.00 62.28 85 ASP A O 1
ATOM 664 N N . ALA A 1 86 ? 11.395 -10.914 5.417 1.00 56.06 86 ALA A N 1
ATOM 665 C CA . ALA A 1 86 ? 11.535 -11.249 3.998 1.00 56.06 86 ALA A CA 1
ATOM 666 C C . ALA A 1 86 ? 11.621 -9.993 3.099 1.00 56.06 86 ALA A C 1
ATOM 668 O O . ALA A 1 86 ? 12.300 -9.998 2.070 1.00 56.06 86 ALA A O 1
ATOM 669 N N . ALA A 1 87 ? 10.968 -8.893 3.486 1.00 58.16 87 ALA A N 1
ATOM 670 C CA . ALA A 1 87 ? 10.931 -7.650 2.717 1.00 58.16 87 ALA A CA 1
ATOM 671 C C . ALA A 1 87 ? 12.204 -6.794 2.848 1.00 58.16 87 ALA A C 1
ATOM 673 O O . ALA A 1 87 ? 12.487 -5.993 1.954 1.00 58.16 87 ALA A O 1
ATOM 674 N N . LYS A 1 88 ? 13.002 -6.978 3.912 1.00 59.81 88 LYS A N 1
ATOM 675 C CA . LYS A 1 88 ? 14.282 -6.276 4.130 1.00 59.81 88 LYS A CA 1
ATOM 676 C C . LYS A 1 88 ? 15.256 -6.455 2.964 1.00 59.81 88 LYS A C 1
ATOM 678 O O . LYS A 1 88 ? 15.988 -5.524 2.654 1.00 59.81 88 LYS A O 1
ATOM 683 N N . PHE A 1 89 ? 15.225 -7.601 2.283 1.00 61.97 89 PHE A N 1
ATOM 684 C CA . PHE A 1 89 ? 16.011 -7.839 1.066 1.00 61.97 89 PHE A CA 1
ATOM 685 C C . PHE A 1 89 ? 15.307 -7.376 -0.210 1.00 61.97 89 PHE A C 1
ATOM 687 O O . PHE A 1 89 ? 15.963 -7.093 -1.207 1.00 61.97 89 PHE A O 1
ATOM 694 N N . PHE A 1 90 ? 13.982 -7.251 -0.189 1.00 67.94 90 PHE A N 1
ATOM 695 C CA . PHE A 1 90 ? 13.195 -6.869 -1.358 1.00 67.94 90 PHE A CA 1
ATOM 696 C C . PHE A 1 90 ? 13.384 -5.399 -1.725 1.00 67.94 90 PHE A C 1
ATOM 698 O O . PHE A 1 90 ? 13.504 -5.084 -2.901 1.00 67.94 90 PHE A O 1
ATOM 705 N N . VAL A 1 91 ? 13.462 -4.501 -0.739 1.00 71.69 91 VAL A N 1
ATOM 706 C CA . VAL A 1 91 ? 13.706 -3.072 -0.992 1.00 71.69 91 VAL A CA 1
ATOM 707 C C . VAL A 1 91 ? 15.047 -2.843 -1.710 1.00 71.69 91 VAL A C 1
ATOM 709 O O . VAL A 1 91 ? 15.024 -2.283 -2.808 1.00 71.69 91 VAL A O 1
ATOM 712 N N . PRO A 1 92 ? 16.206 -3.305 -1.191 1.00 71.50 92 PRO A N 1
ATOM 713 C CA . PRO A 1 92 ? 17.468 -3.155 -1.902 1.00 71.50 92 PRO A CA 1
ATOM 714 C C . PRO A 1 92 ? 17.500 -3.969 -3.197 1.00 71.50 92 PRO A C 1
ATOM 716 O O . PRO A 1 92 ? 18.046 -3.474 -4.172 1.00 71.50 92 PRO A O 1
ATOM 719 N N . ALA A 1 93 ? 16.881 -5.155 -3.271 1.00 71.94 93 ALA A N 1
ATOM 720 C CA . ALA A 1 93 ? 16.833 -5.933 -4.512 1.00 71.94 93 ALA A CA 1
ATOM 721 C C . ALA A 1 93 ? 16.051 -5.224 -5.626 1.00 71.94 93 ALA A C 1
ATOM 723 O O . ALA A 1 93 ? 16.480 -5.239 -6.775 1.00 71.94 93 ALA A O 1
ATOM 724 N N . VAL A 1 94 ? 14.934 -4.568 -5.302 1.00 76.31 94 VAL A N 1
ATOM 725 C CA . VAL A 1 94 ? 14.158 -3.782 -6.271 1.00 76.31 94 VAL A CA 1
ATOM 726 C C . VAL A 1 94 ? 14.958 -2.570 -6.737 1.00 76.31 94 VAL A C 1
ATOM 728 O O . VAL A 1 94 ? 15.009 -2.309 -7.937 1.00 76.31 94 VAL A O 1
ATOM 731 N N . VAL A 1 95 ? 15.630 -1.864 -5.821 1.00 79.06 95 VAL A N 1
ATOM 732 C CA . VAL A 1 95 ? 16.505 -0.736 -6.177 1.00 79.06 95 VAL A CA 1
ATOM 733 C C . VAL A 1 95 ? 17.669 -1.207 -7.051 1.00 79.06 95 VAL A C 1
ATOM 735 O O . VAL A 1 95 ? 17.927 -0.611 -8.092 1.00 79.06 95 VAL A O 1
ATOM 738 N N . LEU A 1 96 ? 18.328 -2.308 -6.687 1.00 77.94 96 LEU A N 1
ATOM 739 C CA . LEU A 1 96 ? 19.445 -2.876 -7.442 1.00 77.94 96 LEU A CA 1
ATOM 740 C C . LEU A 1 96 ? 19.003 -3.369 -8.826 1.00 77.94 96 LEU A C 1
ATOM 742 O O . LEU A 1 96 ? 19.717 -3.162 -9.800 1.00 77.94 96 LEU A O 1
ATOM 746 N N . ALA A 1 97 ? 17.816 -3.969 -8.935 1.00 75.06 97 ALA A N 1
ATOM 747 C CA . ALA A 1 97 ? 17.238 -4.383 -10.211 1.00 75.06 97 ALA A CA 1
ATOM 748 C C . ALA A 1 97 ? 16.912 -3.181 -11.109 1.00 75.06 97 ALA A C 1
ATOM 750 O O . ALA A 1 97 ? 17.169 -3.232 -12.309 1.00 75.06 97 ALA A O 1
ATOM 751 N N . LEU A 1 98 ? 16.402 -2.083 -10.540 1.00 75.00 98 LEU A N 1
ATOM 752 C CA . LEU A 1 98 ? 16.173 -0.827 -11.262 1.00 75.00 98 LEU A CA 1
ATOM 753 C C . LEU A 1 98 ? 17.486 -0.210 -11.754 1.00 75.00 98 LEU A C 1
ATOM 755 O O . LEU A 1 98 ? 17.595 0.147 -12.924 1.00 75.00 98 LEU A O 1
ATOM 759 N N . VAL A 1 99 ? 18.493 -0.127 -10.883 1.00 75.69 99 VAL A N 1
ATOM 760 C CA . VAL A 1 99 ? 19.819 0.401 -11.235 1.00 75.69 99 VAL A CA 1
ATOM 761 C C . VAL A 1 99 ? 20.489 -0.481 -12.290 1.00 75.69 99 VAL A C 1
ATOM 763 O O . VAL A 1 99 ? 20.995 0.038 -13.280 1.00 75.69 99 VAL A O 1
ATOM 766 N N . GLY A 1 100 ? 20.441 -1.805 -12.135 1.00 73.25 100 GLY A N 1
ATOM 767 C CA . GLY A 1 100 ? 20.976 -2.761 -13.104 1.00 73.25 100 GLY A CA 1
ATOM 768 C C . GLY A 1 100 ? 20.272 -2.683 -14.458 1.00 73.25 100 GLY A C 1
ATOM 769 O O . GLY A 1 100 ? 20.939 -2.669 -15.488 1.00 73.25 100 GLY A O 1
ATOM 770 N N . ALA A 1 101 ? 18.943 -2.548 -14.474 1.00 72.38 101 ALA A N 1
ATOM 771 C CA . ALA A 1 101 ? 18.192 -2.337 -15.707 1.00 72.38 101 ALA A CA 1
ATOM 772 C C . ALA A 1 101 ? 18.631 -1.044 -16.410 1.00 72.38 101 ALA A C 1
ATOM 774 O O . ALA A 1 101 ? 18.952 -1.081 -17.595 1.00 72.38 101 ALA A O 1
ATOM 775 N N . LEU A 1 102 ? 18.736 0.077 -15.687 1.00 73.19 102 LEU A N 1
ATOM 776 C CA . LEU A 1 102 ? 19.251 1.330 -16.250 1.00 73.19 102 LEU A CA 1
ATOM 777 C C . LEU A 1 102 ? 20.668 1.163 -16.808 1.00 73.19 102 LEU A C 1
ATOM 779 O O . LEU A 1 102 ? 20.949 1.652 -17.897 1.00 73.19 102 LEU A O 1
ATOM 783 N N . PHE A 1 103 ? 21.541 0.440 -16.107 1.00 72.06 103 PHE A N 1
ATOM 784 C CA . PHE A 1 103 ? 22.918 0.222 -16.542 1.00 72.06 103 PHE A CA 1
ATOM 785 C C . PHE A 1 103 ? 23.007 -0.632 -17.812 1.00 72.06 103 PHE A C 1
ATOM 787 O O . PHE A 1 103 ? 23.767 -0.306 -18.722 1.00 72.06 103 PHE A O 1
ATOM 794 N N . VAL A 1 104 ? 22.199 -1.691 -17.916 1.00 71.44 104 VAL A N 1
ATOM 795 C CA . VAL A 1 104 ? 22.080 -2.503 -19.138 1.00 71.44 104 VAL A CA 1
ATOM 796 C C . VAL A 1 104 ? 21.571 -1.649 -20.297 1.00 71.44 104 VAL A C 1
ATOM 798 O O . VAL A 1 104 ? 22.118 -1.719 -21.393 1.00 71.44 104 VAL A O 1
ATOM 801 N N . LEU A 1 105 ? 20.584 -0.787 -20.058 1.00 67.62 105 LEU A N 1
ATOM 802 C CA . LEU A 1 105 ? 20.068 0.118 -21.082 1.00 67.62 105 LEU A CA 1
ATOM 803 C C . LEU A 1 105 ? 21.095 1.164 -21.517 1.00 67.62 105 LEU A C 1
ATOM 805 O O . LEU A 1 105 ? 21.233 1.405 -22.712 1.00 67.62 105 LEU A O 1
ATOM 809 N N . LEU A 1 106 ? 21.847 1.743 -20.580 1.00 69.94 106 LEU A N 1
ATOM 810 C CA . LEU A 1 106 ? 22.962 2.637 -20.895 1.00 69.94 106 LEU A CA 1
ATOM 811 C C . LEU A 1 106 ? 24.040 1.903 -21.695 1.00 69.94 106 LEU A C 1
ATOM 813 O O . LEU A 1 106 ? 24.551 2.448 -22.665 1.00 69.94 106 LEU A O 1
ATOM 817 N N . THR A 1 107 ? 24.348 0.657 -21.336 1.00 70.00 107 THR A N 1
ATOM 818 C CA . THR A 1 107 ? 25.329 -0.173 -22.050 1.00 70.00 107 THR A CA 1
ATOM 819 C C . THR A 1 107 ? 24.877 -0.440 -23.486 1.00 70.00 107 THR A C 1
ATOM 821 O O . THR A 1 107 ? 25.677 -0.327 -24.409 1.00 70.00 107 THR A O 1
ATOM 824 N N . ILE A 1 108 ? 23.589 -0.723 -23.701 1.00 67.00 108 ILE A N 1
ATOM 825 C CA . ILE A 1 108 ? 23.004 -0.891 -25.039 1.00 67.00 108 ILE A CA 1
ATOM 826 C C . ILE A 1 108 ? 23.018 0.438 -25.810 1.00 67.00 108 ILE A C 1
ATOM 828 O O . ILE A 1 108 ? 23.378 0.455 -26.984 1.00 67.00 108 ILE A O 1
ATOM 832 N N . ALA A 1 109 ? 22.698 1.558 -25.159 1.00 64.38 109 ALA A N 1
ATOM 833 C CA . ALA A 1 109 ? 22.710 2.883 -25.776 1.00 64.38 109 ALA A CA 1
ATOM 834 C C . ALA A 1 109 ? 24.114 3.306 -26.225 1.00 64.38 109 ALA A C 1
ATOM 836 O O . ALA A 1 109 ? 24.287 3.775 -27.348 1.00 64.38 109 ALA A O 1
ATOM 837 N N . PHE A 1 110 ? 25.120 3.104 -25.371 1.00 63.97 110 PHE A N 1
ATOM 838 C CA . PHE A 1 110 ? 26.519 3.377 -25.694 1.00 63.97 110 PHE A CA 1
ATOM 839 C C . PHE A 1 110 ? 27.067 2.385 -26.722 1.00 63.97 110 PHE A C 1
ATOM 841 O O . PHE A 1 110 ? 27.771 2.799 -27.637 1.00 63.97 110 PHE A O 1
ATOM 848 N N . GLY A 1 111 ? 26.705 1.103 -26.625 1.00 66.38 111 GLY A N 1
ATOM 849 C CA . GLY A 1 111 ? 27.109 0.076 -27.586 1.00 66.38 111 GLY A CA 1
ATOM 850 C C . GLY A 1 111 ? 26.569 0.338 -28.993 1.00 66.38 111 GLY A C 1
ATOM 851 O O . GLY A 1 111 ? 27.311 0.226 -29.962 1.00 66.38 111 GLY A O 1
ATOM 852 N N . ILE A 1 112 ? 25.303 0.750 -29.115 1.00 64.19 112 ILE A N 1
ATOM 853 C CA . ILE A 1 112 ? 24.692 1.107 -30.405 1.00 64.19 112 ILE A CA 1
ATOM 854 C C . ILE A 1 112 ? 25.186 2.478 -30.881 1.00 64.19 112 ILE A C 1
ATOM 856 O O . ILE A 1 112 ? 25.473 2.643 -32.063 1.00 64.19 112 ILE A O 1
ATOM 860 N N . GLY A 1 113 ? 25.331 3.452 -29.977 1.00 62.88 113 GLY A N 1
ATOM 861 C CA . GLY A 1 113 ? 25.841 4.786 -30.301 1.00 62.88 113 GLY A CA 1
ATOM 862 C C . GLY A 1 113 ? 27.275 4.768 -30.835 1.00 62.88 113 GLY A C 1
ATOM 863 O O . GLY A 1 113 ? 27.575 5.500 -31.773 1.00 62.88 113 GLY A O 1
ATOM 864 N N . ALA A 1 114 ? 28.130 3.890 -30.303 1.00 63.53 114 ALA A N 1
ATOM 865 C CA . ALA A 1 114 ? 29.493 3.690 -30.793 1.00 63.53 114 ALA A CA 1
ATOM 866 C C . ALA A 1 114 ? 29.549 2.974 -32.155 1.00 63.53 114 ALA A C 1
ATOM 868 O O . ALA A 1 114 ? 30.500 3.168 -32.903 1.00 63.53 114 ALA A O 1
ATOM 869 N N . LEU A 1 115 ? 28.543 2.157 -32.491 1.00 60.31 115 LEU A N 1
ATOM 870 C CA . LEU A 1 115 ? 28.504 1.403 -33.749 1.00 60.31 115 LEU A CA 1
ATOM 871 C C . LEU A 1 115 ? 27.880 2.191 -34.916 1.00 60.31 115 LEU A C 1
ATOM 873 O O . LEU A 1 115 ? 28.136 1.866 -36.071 1.00 60.31 115 LEU A O 1
ATOM 877 N N . LEU A 1 116 ? 27.052 3.202 -34.624 1.00 62.81 116 LEU A N 1
ATOM 878 C CA . LEU A 1 116 ? 26.324 3.998 -35.625 1.00 62.81 116 LEU A CA 1
ATOM 879 C C . LEU A 1 116 ? 26.917 5.395 -35.884 1.00 62.81 116 LEU A C 1
ATOM 881 O O . LEU A 1 116 ? 26.368 6.118 -36.713 1.00 62.81 116 LEU A O 1
ATOM 885 N N . ASP A 1 117 ? 27.972 5.797 -35.164 1.00 63.81 117 ASP A N 1
ATOM 886 C CA . ASP A 1 117 ? 28.622 7.129 -35.222 1.00 63.81 117 ASP A CA 1
ATOM 887 C C . ASP A 1 117 ? 27.666 8.324 -34.969 1.00 63.81 117 ASP A C 1
ATOM 889 O O . ASP A 1 117 ? 28.013 9.494 -35.112 1.00 63.81 117 ASP A O 1
ATOM 893 N N . SER A 1 118 ? 26.427 8.040 -34.555 1.00 63.12 118 SER A N 1
ATOM 894 C CA . SER A 1 118 ? 25.370 9.018 -34.315 1.00 63.12 118 SER A CA 1
ATOM 895 C C . SER A 1 118 ? 24.630 8.693 -33.022 1.00 63.12 118 SER A C 1
ATOM 897 O O . SER A 1 118 ? 23.819 7.767 -32.931 1.00 63.12 118 SER A O 1
ATOM 899 N N . VAL A 1 119 ? 24.887 9.517 -32.005 1.00 65.12 119 VAL A N 1
ATOM 900 C CA . VAL A 1 119 ? 24.317 9.403 -30.652 1.00 65.12 119 VAL A CA 1
ATOM 901 C C . VAL A 1 119 ? 22.784 9.518 -30.660 1.00 65.12 119 VAL A C 1
ATOM 903 O O . VAL A 1 119 ? 22.105 8.921 -29.825 1.00 65.12 119 VAL A O 1
ATOM 906 N N . TRP A 1 120 ? 22.218 10.242 -31.632 1.00 67.81 120 TRP A N 1
ATOM 907 C CA . TRP A 1 120 ? 20.782 10.526 -31.700 1.00 67.81 120 TRP A CA 1
ATOM 908 C C . TRP A 1 120 ? 19.942 9.274 -32.003 1.00 67.81 120 TRP A C 1
ATOM 910 O O . TRP A 1 120 ? 18.927 9.029 -31.348 1.00 67.81 120 TRP A O 1
ATOM 920 N N . LEU A 1 121 ? 20.400 8.428 -32.934 1.00 67.50 121 LEU A N 1
ATOM 921 C CA . LEU A 1 121 ? 19.725 7.167 -33.271 1.00 67.50 121 LEU A CA 1
ATOM 922 C C . LEU A 1 121 ? 19.860 6.125 -32.155 1.00 67.50 121 LEU A C 1
ATOM 924 O O . LEU A 1 121 ? 18.898 5.410 -31.866 1.00 67.50 121 LEU A O 1
ATOM 928 N N . GLY A 1 122 ? 21.012 6.088 -31.477 1.00 66.50 122 GLY A N 1
ATOM 929 C CA . GLY A 1 122 ? 21.211 5.246 -30.294 1.00 66.50 122 GLY A CA 1
ATOM 930 C C . GLY A 1 122 ? 20.209 5.573 -29.183 1.00 66.50 122 GLY A C 1
ATOM 931 O O . GLY A 1 122 ? 19.609 4.667 -28.598 1.00 66.50 122 GLY A O 1
ATOM 932 N N . PHE A 1 123 ? 19.940 6.860 -28.945 1.00 64.25 123 PHE A N 1
ATOM 933 C CA . PHE A 1 123 ? 18.963 7.293 -27.944 1.00 64.25 123 PHE A CA 1
ATOM 934 C C . PHE A 1 123 ? 17.518 6.954 -28.343 1.00 64.25 123 PHE A C 1
ATOM 936 O O . PHE A 1 123 ? 16.731 6.515 -27.500 1.00 64.25 123 PHE A O 1
ATOM 943 N N . LEU A 1 124 ? 17.168 7.089 -29.628 1.00 72.19 124 LEU A N 1
ATOM 944 C CA . LEU A 1 124 ? 15.831 6.763 -30.138 1.00 72.19 124 LEU A CA 1
ATOM 945 C C . LEU A 1 124 ? 15.516 5.264 -30.000 1.00 72.19 124 LEU A C 1
ATOM 947 O O . LEU A 1 124 ? 14.453 4.899 -29.497 1.00 72.19 124 LEU A O 1
ATOM 951 N N . ILE A 1 125 ? 16.459 4.396 -30.376 1.00 71.69 125 ILE A N 1
ATOM 952 C CA . ILE A 1 125 ? 16.313 2.939 -30.246 1.00 71.69 125 ILE A CA 1
ATOM 953 C C . ILE A 1 125 ? 16.232 2.543 -28.770 1.00 71.69 125 ILE A C 1
ATOM 955 O O . ILE A 1 125 ? 15.355 1.769 -28.387 1.00 71.69 125 ILE A O 1
ATOM 959 N N . THR A 1 126 ? 17.082 3.124 -27.922 1.00 70.50 126 THR A N 1
ATOM 960 C CA . THR A 1 126 ? 17.054 2.861 -26.475 1.00 70.50 126 THR A CA 1
ATOM 961 C C . THR A 1 126 ? 15.718 3.272 -25.861 1.00 70.50 126 THR A C 1
ATOM 963 O O . THR A 1 126 ? 15.160 2.534 -25.053 1.00 70.50 126 THR A O 1
ATOM 966 N N . THR A 1 127 ? 15.156 4.407 -26.286 1.00 69.25 127 THR A N 1
ATOM 967 C CA . THR A 1 127 ? 13.834 4.868 -25.840 1.00 69.25 127 THR A CA 1
ATOM 968 C C . THR A 1 127 ? 12.734 3.893 -26.262 1.00 69.25 127 THR A C 1
ATOM 970 O O . THR A 1 127 ? 11.851 3.580 -25.465 1.00 69.25 127 THR A O 1
ATOM 973 N N . LEU A 1 128 ? 12.801 3.358 -27.484 1.00 75.81 128 LEU A N 1
ATOM 974 C CA . LEU A 1 128 ? 11.833 2.378 -27.979 1.00 75.81 128 LEU A CA 1
ATOM 975 C C . LEU A 1 128 ? 11.907 1.055 -27.197 1.00 75.81 128 LEU A C 1
ATOM 977 O O . LEU A 1 128 ? 10.879 0.504 -26.805 1.00 75.81 128 LEU A O 1
ATOM 981 N N . VAL A 1 129 ? 13.123 0.578 -26.911 1.00 76.06 129 VAL A N 1
ATOM 982 C CA . VAL A 1 129 ? 13.367 -0.610 -26.078 1.00 76.06 129 VAL A CA 1
ATOM 983 C C . VAL A 1 129 ? 12.876 -0.380 -24.648 1.00 76.06 129 VAL A C 1
ATOM 985 O O . VAL A 1 129 ? 12.208 -1.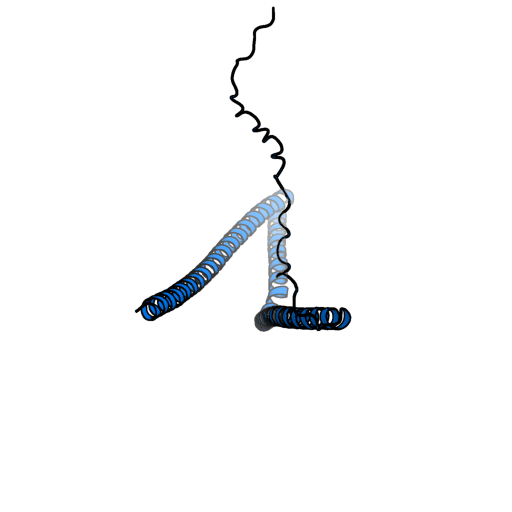245 -24.084 1.00 76.06 129 VAL A O 1
ATOM 988 N N . LEU A 1 130 ? 13.133 0.795 -24.070 1.00 70.19 130 LEU A N 1
ATOM 989 C CA . LEU A 1 130 ? 12.659 1.161 -22.735 1.00 70.19 130 LEU A CA 1
ATOM 990 C C . LEU A 1 130 ? 11.129 1.153 -22.670 1.00 70.19 130 LEU A C 1
ATOM 992 O O . LEU A 1 130 ? 10.555 0.610 -21.728 1.00 70.19 130 LEU A O 1
ATOM 996 N N . LEU A 1 131 ? 10.466 1.706 -23.686 1.00 75.94 131 LEU A N 1
ATOM 997 C CA . LEU A 1 131 ? 9.009 1.737 -23.770 1.00 75.94 131 LEU A CA 1
ATOM 998 C C . LEU A 1 131 ? 8.428 0.323 -23.920 1.00 75.94 131 LEU A C 1
ATOM 1000 O O . LEU A 1 131 ? 7.412 0.011 -23.300 1.00 75.94 131 LEU A O 1
ATOM 1004 N N . ALA A 1 132 ? 9.112 -0.562 -24.652 1.00 76.25 132 ALA A N 1
ATOM 1005 C CA . ALA A 1 132 ? 8.747 -1.971 -24.746 1.00 76.25 132 ALA A CA 1
ATOM 1006 C C . ALA A 1 132 ? 8.891 -2.700 -23.398 1.00 76.25 132 ALA A C 1
ATOM 1008 O O . ALA A 1 132 ? 7.949 -3.361 -22.958 1.00 76.25 132 ALA A O 1
ATOM 1009 N N . VAL A 1 133 ? 10.021 -2.546 -22.697 1.00 77.12 133 VAL A N 1
ATOM 1010 C CA . VAL A 1 133 ? 10.236 -3.173 -21.379 1.00 77.12 133 VAL A CA 1
ATOM 1011 C C . VAL A 1 133 ? 9.244 -2.632 -20.349 1.00 77.12 133 VAL A C 1
ATOM 1013 O O . VAL A 1 133 ? 8.622 -3.417 -19.635 1.00 77.12 133 VAL A O 1
ATOM 1016 N N . ALA A 1 134 ? 9.035 -1.314 -20.303 1.00 76.25 134 ALA A N 1
ATOM 1017 C CA . ALA A 1 134 ? 8.053 -0.682 -19.426 1.00 76.25 134 ALA A CA 1
ATOM 1018 C C . ALA A 1 134 ? 6.629 -1.168 -19.729 1.00 76.25 134 ALA A C 1
ATOM 1020 O O . ALA A 1 134 ? 5.878 -1.473 -18.803 1.00 76.25 134 ALA A O 1
ATOM 1021 N N . GLY A 1 135 ? 6.276 -1.312 -21.010 1.00 78.12 135 GLY A N 1
ATOM 1022 C CA . GLY A 1 135 ? 5.000 -1.878 -21.442 1.00 78.12 135 GLY A CA 1
ATOM 1023 C C . GLY A 1 135 ? 4.804 -3.318 -20.962 1.00 78.12 135 GLY A C 1
ATOM 1024 O O . GLY A 1 135 ? 3.756 -3.642 -20.402 1.00 78.12 135 GLY A O 1
ATOM 1025 N N . VAL A 1 136 ? 5.822 -4.174 -21.101 1.00 78.94 136 VAL A N 1
ATOM 1026 C CA . VAL A 1 136 ? 5.776 -5.569 -20.629 1.00 78.94 136 VAL A CA 1
ATOM 1027 C C . VAL A 1 136 ? 5.672 -5.638 -19.102 1.00 78.94 136 VAL A C 1
ATOM 1029 O O . VAL A 1 136 ? 4.841 -6.384 -18.578 1.00 78.94 136 VAL A O 1
ATOM 1032 N N . LEU A 1 137 ? 6.451 -4.829 -18.375 1.00 76.94 137 LEU A N 1
ATOM 1033 C CA . LEU A 1 137 ? 6.404 -4.773 -16.911 1.00 76.94 137 LEU A CA 1
ATOM 1034 C C . LEU A 1 137 ? 5.047 -4.277 -16.405 1.00 76.94 137 LEU A C 1
ATOM 1036 O O . LEU A 1 137 ? 4.471 -4.879 -15.498 1.00 76.94 137 LEU A O 1
ATOM 1040 N N . ALA A 1 138 ? 4.508 -3.218 -17.013 1.00 75.44 138 ALA A N 1
ATOM 1041 C CA . ALA A 1 138 ? 3.186 -2.692 -16.695 1.00 75.44 138 ALA A CA 1
ATOM 1042 C C . ALA A 1 138 ? 2.099 -3.740 -16.965 1.00 75.44 138 ALA A C 1
ATOM 1044 O O . ALA A 1 138 ? 1.208 -3.939 -16.136 1.00 75.44 138 ALA A O 1
ATOM 1045 N N . TRP A 1 139 ? 2.203 -4.473 -18.076 1.00 83.81 139 TRP A N 1
ATOM 1046 C CA . TRP A 1 139 ? 1.245 -5.517 -18.414 1.00 83.81 139 TRP A CA 1
ATOM 1047 C C . TRP A 1 139 ? 1.293 -6.693 -17.430 1.00 83.81 139 TRP A C 1
ATOM 1049 O O . TRP A 1 139 ? 0.249 -7.125 -16.932 1.00 83.81 139 TRP A O 1
ATOM 1059 N N . MET A 1 140 ? 2.487 -7.179 -17.077 1.00 81.38 140 MET A N 1
ATOM 1060 C CA . MET A 1 140 ? 2.650 -8.232 -16.066 1.00 81.38 140 MET A CA 1
ATOM 1061 C C . MET A 1 140 ? 2.179 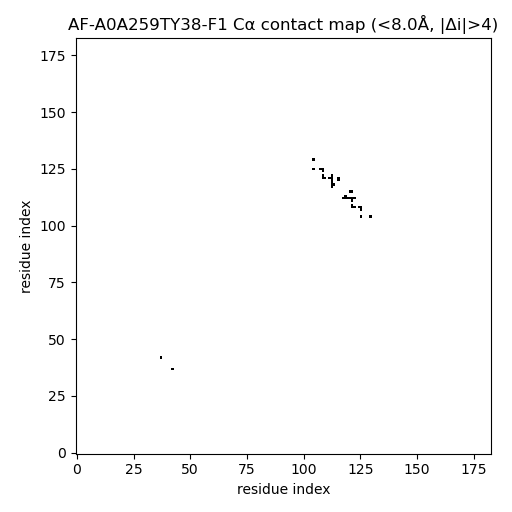-7.767 -14.682 1.00 81.38 140 MET A C 1
ATOM 1063 O O . MET A 1 140 ? 1.486 -8.516 -13.991 1.00 81.38 140 MET A O 1
ATOM 1067 N N . GLY A 1 141 ? 2.489 -6.526 -14.295 1.00 73.94 141 GLY A N 1
ATOM 1068 C CA . GLY A 1 141 ? 2.033 -5.924 -13.042 1.00 73.94 141 GLY A CA 1
ATOM 1069 C C . GLY A 1 141 ? 0.509 -5.857 -12.957 1.00 73.94 141 GLY A C 1
ATOM 1070 O O . GLY A 1 141 ? -0.083 -6.329 -11.986 1.00 73.94 141 GLY A O 1
ATOM 1071 N N . MET A 1 142 ? -0.152 -5.372 -14.011 1.00 76.88 142 MET A N 1
ATOM 1072 C CA . MET A 1 142 ? -1.616 -5.309 -14.071 1.00 76.88 142 MET A CA 1
ATOM 1073 C C . MET A 1 142 ? -2.272 -6.692 -14.007 1.00 76.88 142 MET A C 1
ATOM 1075 O O . MET A 1 142 ? -3.326 -6.826 -13.384 1.00 76.88 142 MET A O 1
ATOM 1079 N N . ARG A 1 143 ? -1.672 -7.732 -14.605 1.00 79.31 143 ARG A N 1
ATOM 1080 C CA . ARG A 1 143 ? -2.197 -9.108 -14.507 1.00 79.31 143 ARG A CA 1
ATOM 1081 C C . ARG A 1 143 ? -2.143 -9.635 -13.074 1.00 79.31 143 ARG A C 1
ATOM 1083 O O . ARG A 1 143 ? -3.163 -10.096 -12.568 1.00 79.31 143 ARG A O 1
ATOM 1090 N N . LYS A 1 144 ? -1.008 -9.479 -12.386 1.00 74.12 144 LYS A N 1
ATOM 1091 C CA . LYS A 1 144 ? -0.865 -9.934 -10.992 1.00 74.12 144 LYS A CA 1
ATOM 1092 C C . LYS A 1 144 ? -1.789 -9.186 -10.028 1.00 74.12 144 LYS A C 1
ATOM 1094 O O . LYS A 1 144 ? -2.353 -9.799 -9.125 1.00 74.12 144 LYS A O 1
ATOM 1099 N N . VAL A 1 145 ? -1.994 -7.883 -10.236 1.00 76.44 145 VAL A N 1
ATOM 1100 C CA . VAL A 1 145 ? -2.928 -7.086 -9.423 1.00 76.44 145 VAL A CA 1
ATOM 1101 C C . VAL A 1 145 ? -4.372 -7.556 -9.617 1.00 76.44 145 VAL A C 1
ATOM 1103 O O . VAL A 1 145 ? -5.096 -7.704 -8.633 1.00 76.44 145 VAL A O 1
ATOM 1106 N N . LYS A 1 146 ? -4.789 -7.849 -10.857 1.00 77.94 146 LYS A N 1
ATOM 1107 C CA . LYS A 1 146 ? -6.137 -8.373 -11.140 1.00 77.94 146 LYS A CA 1
ATOM 1108 C C . LYS A 1 146 ? -6.385 -9.723 -10.463 1.00 77.94 146 LYS A C 1
ATOM 1110 O O . LYS A 1 146 ? -7.431 -9.907 -9.847 1.00 77.94 146 LYS A O 1
ATOM 1115 N N . GLU A 1 147 ? -5.419 -10.637 -10.515 1.00 77.06 147 GLU A N 1
ATOM 1116 C CA . GLU A 1 147 ? -5.522 -11.946 -9.855 1.00 77.06 147 GLU A CA 1
ATOM 1117 C C . GLU A 1 147 ? -5.574 -11.833 -8.326 1.00 77.06 147 GLU A C 1
ATOM 1119 O O . GLU A 1 147 ? -6.364 -12.517 -7.674 1.00 77.06 147 GLU A O 1
ATOM 1124 N N . ALA A 1 148 ? -4.771 -10.942 -7.737 1.00 77.50 148 ALA A N 1
ATOM 1125 C CA . ALA A 1 148 ? -4.801 -10.693 -6.299 1.00 77.50 148 ALA A CA 1
ATOM 1126 C C . ALA A 1 148 ? -6.153 -10.114 -5.849 1.00 77.50 148 ALA A C 1
ATOM 1128 O O . ALA A 1 148 ? -6.706 -10.545 -4.837 1.00 77.50 148 ALA A O 1
ATOM 1129 N N . GLN A 1 149 ? -6.722 -9.182 -6.620 1.00 72.81 149 GLN A N 1
ATOM 1130 C CA . GLN A 1 149 ? -8.040 -8.621 -6.324 1.00 72.81 149 GLN A CA 1
ATOM 1131 C C . GLN A 1 149 ? -9.158 -9.661 -6.449 1.00 72.81 149 GLN A C 1
ATOM 1133 O O . GLN A 1 149 ? -10.040 -9.687 -5.592 1.00 72.81 149 GLN A O 1
ATOM 1138 N N . ALA A 1 150 ? -9.104 -10.552 -7.444 1.00 77.75 150 ALA A N 1
ATOM 1139 C CA . ALA A 1 150 ? -10.093 -11.619 -7.609 1.00 77.75 150 ALA A CA 1
ATOM 1140 C C . ALA A 1 150 ? -10.169 -12.525 -6.367 1.00 77.75 150 ALA A C 1
ATOM 1142 O O . ALA A 1 150 ? -11.254 -12.739 -5.825 1.00 77.75 150 ALA A O 1
ATOM 1143 N N . LYS A 1 151 ? -9.016 -12.949 -5.831 1.00 80.25 151 LYS A N 1
ATOM 1144 C CA . LYS A 1 151 ? -8.949 -13.781 -4.615 1.00 80.25 151 LYS A CA 1
ATOM 1145 C C . LYS A 1 151 ? -9.526 -13.078 -3.383 1.00 80.25 151 LYS A C 1
ATOM 1147 O O . LYS A 1 151 ? -10.217 -13.698 -2.578 1.00 80.25 151 LYS A O 1
ATOM 1152 N N . VAL A 1 152 ? -9.275 -11.775 -3.233 1.00 79.25 152 VAL A N 1
ATOM 1153 C CA . VAL A 1 152 ? -9.813 -10.983 -2.112 1.00 79.25 152 VAL A CA 1
ATOM 1154 C C . VAL A 1 152 ? -11.329 -10.804 -2.232 1.00 79.25 152 VAL A C 1
ATOM 1156 O O . VAL A 1 152 ? -12.036 -10.866 -1.226 1.00 79.25 152 VAL A O 1
ATOM 1159 N N . VAL A 1 153 ? -11.846 -10.603 -3.448 1.00 83.88 153 VAL A N 1
ATOM 1160 C CA . VAL A 1 153 ? -13.292 -10.493 -3.699 1.00 83.88 153 VAL A CA 1
ATOM 1161 C C . VAL A 1 153 ? -13.997 -11.821 -3.417 1.00 83.88 153 VAL A C 1
ATOM 1163 O O . VAL A 1 153 ? -15.044 -11.818 -2.772 1.00 83.88 153 VAL A O 1
ATOM 1166 N N . GLU A 1 154 ? -13.419 -12.952 -3.825 1.00 81.69 154 GLU A N 1
ATOM 1167 C CA . GLU A 1 154 ? -13.958 -14.284 -3.520 1.00 81.69 154 GLU A CA 1
ATOM 1168 C C . GLU A 1 154 ? -13.961 -14.582 -2.017 1.00 81.69 154 GLU A C 1
ATOM 1170 O O . GLU A 1 154 ? -14.970 -15.047 -1.484 1.00 81.69 154 GLU A O 1
ATOM 1175 N N . ALA A 1 155 ? -12.875 -14.259 -1.308 1.00 81.81 155 ALA A N 1
ATOM 1176 C CA . ALA A 1 155 ? -12.801 -14.432 0.142 1.00 81.81 155 ALA A CA 1
ATOM 1177 C C . ALA A 1 155 ? -13.867 -13.599 0.876 1.00 81.81 155 ALA A C 1
ATOM 1179 O O . ALA A 1 155 ? -14.509 -14.090 1.804 1.00 81.81 155 ALA A O 1
ATOM 1180 N N . LYS A 1 156 ? -14.108 -12.359 0.426 1.00 83.81 156 LYS A N 1
ATOM 1181 C CA . LYS A 1 156 ? -15.167 -11.504 0.982 1.00 83.81 156 LYS A CA 1
ATOM 1182 C C . LYS A 1 156 ? -16.567 -12.047 0.710 1.00 83.81 156 LYS A C 1
ATOM 1184 O O . LYS A 1 156 ? -17.400 -11.986 1.608 1.00 83.81 156 LYS A O 1
ATOM 1189 N N . ARG A 1 157 ? -16.829 -12.585 -0.489 1.00 83.44 157 ARG A N 1
ATOM 1190 C CA . ARG A 1 157 ? -18.133 -13.185 -0.823 1.00 83.44 157 ARG A CA 1
ATOM 1191 C C . ARG A 1 157 ? -18.451 -14.368 0.089 1.00 83.44 157 ARG A C 1
ATOM 1193 O O . ARG A 1 157 ? -19.499 -14.357 0.718 1.00 83.44 157 ARG A O 1
ATOM 1200 N N . LYS A 1 158 ? -17.506 -15.297 0.276 1.00 82.38 158 LYS A N 1
ATOM 1201 C CA . LYS A 1 158 ? -17.696 -16.457 1.169 1.00 82.38 158 LYS A CA 1
ATOM 1202 C C . LYS A 1 158 ? -17.996 -16.051 2.613 1.00 82.38 158 LYS A C 1
ATOM 1204 O O . LYS A 1 158 ? -18.935 -16.560 3.213 1.00 82.38 158 LYS A O 1
ATOM 1209 N N . GLN A 1 159 ? -17.250 -15.082 3.148 1.00 82.06 159 GLN A N 1
ATOM 1210 C CA . GLN A 1 159 ? -17.517 -14.562 4.494 1.00 82.06 159 GLN A CA 1
ATOM 1211 C C . GLN A 1 159 ? -18.877 -13.867 4.602 1.00 82.06 159 GLN A C 1
ATOM 1213 O O . GLN A 1 159 ? -19.495 -13.869 5.664 1.00 82.06 159 GLN A O 1
ATOM 1218 N N . GLN A 1 160 ? -19.341 -13.227 3.532 1.00 85.56 160 GLN A N 1
ATOM 1219 C CA . GLN A 1 160 ? -20.632 -12.555 3.534 1.00 85.56 160 GLN A CA 1
ATOM 1220 C C . GLN A 1 160 ? -21.794 -13.552 3.473 1.00 85.56 160 GLN A C 1
ATOM 1222 O O . GLN A 1 160 ? -22.778 -13.360 4.188 1.00 85.56 160 GLN A O 1
ATOM 1227 N N . ASP A 1 161 ? -21.646 -14.635 2.711 1.00 85.94 161 ASP A N 1
ATOM 1228 C CA . ASP A 1 161 ? -22.641 -15.705 2.619 1.00 85.94 161 ASP A CA 1
ATOM 1229 C C . ASP A 1 161 ? -22.815 -16.423 3.970 1.00 85.94 161 ASP A C 1
ATOM 1231 O O . ASP A 1 161 ? -23.938 -16.542 4.458 1.00 85.94 161 ASP A O 1
ATOM 1235 N N . GLU A 1 162 ? -21.723 -16.778 4.661 1.00 83.81 162 GLU A N 1
ATOM 1236 C CA . GLU A 1 162 ? -21.782 -17.384 6.007 1.00 83.81 162 GLU A CA 1
ATOM 1237 C C . GLU A 1 162 ? -22.486 -16.484 7.039 1.00 83.81 162 GLU A C 1
ATOM 1239 O O . GLU A 1 162 ? -23.264 -16.952 7.882 1.00 83.81 162 GLU A O 1
ATOM 1244 N N . ARG A 1 163 ? -22.258 -15.166 6.961 1.00 84.56 163 ARG A N 1
ATOM 1245 C CA . ARG A 1 163 ? -22.905 -14.192 7.854 1.00 84.56 163 ARG A CA 1
ATOM 1246 C C . ARG A 1 163 ? -24.393 -14.042 7.567 1.00 84.56 163 ARG A C 1
ATOM 1248 O O . ARG A 1 163 ? -25.155 -13.826 8.510 1.00 84.56 163 ARG A O 1
ATOM 1255 N N . ASN A 1 164 ? -24.805 -14.138 6.306 1.00 88.50 164 ASN A N 1
ATOM 1256 C CA . ASN A 1 164 ? -26.216 -14.086 5.937 1.00 88.50 164 ASN A CA 1
ATOM 1257 C C . ASN A 1 164 ? -26.953 -15.344 6.409 1.00 88.50 164 ASN A C 1
ATOM 1259 O O . ASN A 1 164 ? -27.975 -15.209 7.076 1.00 88.50 164 ASN A O 1
ATOM 1263 N N . ILE A 1 165 ? -26.379 -16.532 6.195 1.00 87.31 165 ILE A N 1
ATOM 1264 C CA . ILE A 1 165 ? -26.970 -17.805 6.642 1.00 87.31 165 ILE A CA 1
ATOM 1265 C C . ILE A 1 165 ? -27.160 -17.811 8.165 1.00 87.31 165 ILE A C 1
ATOM 1267 O O . ILE A 1 165 ? -28.228 -18.153 8.667 1.00 87.31 165 ILE A O 1
ATOM 1271 N N . THR A 1 166 ? -26.150 -1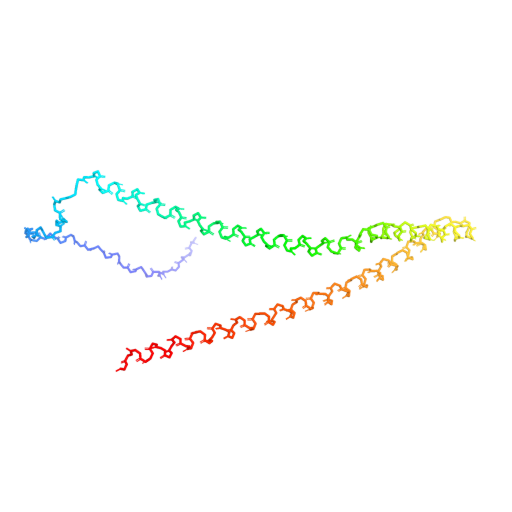7.363 8.919 1.00 85.44 166 THR A N 1
ATOM 1272 C CA . THR A 1 166 ? -26.248 -17.282 10.387 1.00 85.44 166 THR A CA 1
ATOM 1273 C C . THR A 1 166 ? -27.371 -16.338 10.835 1.00 85.44 166 THR A C 1
ATOM 1275 O O . THR A 1 166 ? -28.078 -16.625 11.799 1.00 85.44 166 THR A O 1
ATOM 1278 N N . ARG A 1 167 ? -27.568 -15.209 10.141 1.00 84.81 167 ARG A N 1
ATOM 1279 C CA . ARG A 1 167 ? -28.647 -14.260 10.464 1.00 84.81 167 ARG A CA 1
ATOM 1280 C C . ARG A 1 167 ? -30.030 -14.839 10.195 1.00 84.81 167 ARG A C 1
ATOM 1282 O O . ARG A 1 167 ? -30.927 -14.609 11.002 1.00 84.81 167 ARG A O 1
ATOM 1289 N N . GLU A 1 168 ? -30.191 -15.572 9.098 1.00 86.06 168 GLU A N 1
ATOM 1290 C CA . GLU A 1 168 ? -31.454 -16.237 8.771 1.00 86.06 168 GLU A CA 1
ATOM 1291 C C . GLU A 1 168 ? -31.802 -17.298 9.821 1.00 86.06 168 GLU A C 1
ATOM 1293 O O . GLU A 1 168 ? -32.904 -17.272 10.365 1.00 86.06 168 GLU A O 1
ATOM 1298 N N . GLN A 1 169 ? -30.838 -18.132 10.232 1.00 86.06 169 GLN A N 1
ATOM 1299 C CA . GLN A 1 169 ? -31.080 -19.147 11.265 1.00 86.06 169 GLN A CA 1
ATOM 1300 C C . GLN A 1 169 ? -31.482 -18.555 12.621 1.00 86.06 169 GLN A C 1
ATOM 1302 O O . GLN A 1 169 ? -32.368 -19.087 13.296 1.00 86.06 169 GLN A O 1
ATOM 1307 N N . VAL A 1 170 ? -30.861 -17.445 13.030 1.00 85.81 170 VAL A N 1
ATOM 1308 C CA . VAL A 1 170 ? -31.229 -16.767 14.281 1.00 85.81 170 VAL A CA 1
ATOM 1309 C C . VAL A 1 170 ? -32.653 -16.214 14.192 1.00 85.81 170 VAL A C 1
ATOM 1311 O O . VAL A 1 170 ? -33.442 -16.436 15.109 1.00 85.81 170 VAL A O 1
ATOM 1314 N N . GLN A 1 171 ? -33.022 -15.572 13.077 1.00 87.69 171 GLN A N 1
ATOM 1315 C CA . GLN A 1 171 ? -34.381 -15.052 12.888 1.00 87.69 171 GLN A CA 1
ATOM 1316 C C . GLN A 1 171 ? -35.436 -16.157 12.858 1.00 87.69 171 GLN A C 1
ATOM 1318 O O . GLN A 1 171 ? -36.497 -15.998 13.458 1.00 87.69 171 GLN A O 1
ATOM 1323 N N . ASP A 1 172 ? -35.163 -17.274 12.190 1.00 86.31 172 ASP A N 1
ATOM 1324 C CA . ASP A 1 172 ? -36.108 -18.386 12.127 1.00 86.31 172 ASP A CA 1
ATOM 1325 C C . ASP A 1 172 ? -36.304 -19.029 13.500 1.00 86.31 172 ASP A C 1
ATOM 1327 O O . ASP A 1 172 ? -37.433 -19.329 13.890 1.00 86.31 172 ASP A O 1
ATOM 1331 N N . THR A 1 173 ? -35.238 -19.133 14.294 1.00 85.81 173 THR A N 1
ATOM 1332 C CA . THR A 1 173 ? -35.331 -19.610 15.679 1.00 85.81 173 THR A CA 1
ATOM 1333 C C . THR A 1 173 ? -36.195 -18.678 16.535 1.00 85.81 173 THR A C 1
ATOM 1335 O O . THR A 1 173 ? -37.017 -19.148 17.324 1.00 85.81 173 THR A O 1
ATOM 1338 N N . GLU A 1 174 ? -36.068 -17.359 16.370 1.00 87.69 174 GLU A N 1
ATOM 1339 C CA . GLU A 1 174 ? -36.920 -16.396 17.078 1.00 87.69 174 GLU A CA 1
ATOM 1340 C C . GLU A 1 174 ? -38.377 -16.441 16.614 1.00 87.69 174 GLU A C 1
ATOM 1342 O O . GLU A 1 174 ? -39.287 -16.409 17.442 1.00 87.69 174 GLU A O 1
ATOM 1347 N N . ARG A 1 175 ? -38.623 -16.602 15.310 1.00 85.81 175 ARG A N 1
ATOM 1348 C CA . ARG A 1 175 ? -39.979 -16.759 14.761 1.00 85.81 175 ARG A CA 1
ATOM 1349 C C . ARG A 1 175 ? -40.668 -18.015 15.284 1.00 85.81 175 ARG A C 1
ATOM 1351 O O . ARG A 1 175 ? -41.863 -17.975 15.574 1.00 85.81 175 ARG A O 1
ATOM 1358 N N . LEU A 1 176 ? -39.931 -19.118 15.418 1.00 86.06 176 LEU A N 1
ATOM 1359 C CA . LEU A 1 176 ? -40.450 -20.363 15.985 1.00 86.06 176 LEU A CA 1
ATOM 1360 C C . LEU A 1 176 ? -40.786 -20.202 17.472 1.00 86.06 176 LEU A C 1
ATOM 1362 O O . LEU A 1 176 ? -41.877 -20.589 17.887 1.00 86.06 176 LEU A O 1
ATOM 1366 N N . LYS A 1 177 ? -39.914 -19.550 18.254 1.00 84.44 177 LYS A N 1
ATOM 1367 C CA . LYS A 1 177 ? -40.188 -19.231 19.666 1.00 84.44 177 LYS A CA 1
ATOM 1368 C C . LYS A 1 177 ? -41.410 -18.324 19.828 1.00 84.44 177 LYS A C 1
ATOM 1370 O O . LYS A 1 177 ? -42.263 -18.608 20.661 1.00 84.44 177 LYS A O 1
ATOM 1375 N N . ALA A 1 178 ? -41.532 -17.289 18.997 1.00 83.56 178 ALA A N 1
ATOM 1376 C CA . ALA A 1 178 ? -42.672 -16.374 19.014 1.00 83.56 178 ALA A CA 1
ATOM 1377 C C . ALA A 1 178 ? -43.995 -17.065 18.641 1.00 83.56 178 ALA A C 1
ATOM 1379 O O . ALA A 1 178 ? -45.045 -16.712 19.166 1.00 83.56 178 ALA A O 1
ATOM 1380 N N . ARG A 1 179 ? -43.962 -18.072 17.756 1.00 83.88 179 ARG A N 1
ATOM 1381 C CA . ARG A 1 179 ? -45.141 -18.902 17.458 1.00 83.88 179 ARG A CA 1
ATOM 1382 C C . ARG A 1 179 ? -45.515 -19.820 18.618 1.00 83.88 179 ARG A C 1
ATOM 1384 O O . ARG A 1 179 ? -46.699 -20.031 18.848 1.00 83.88 179 ARG A O 1
ATOM 1391 N N . GLN A 1 180 ? -44.529 -20.351 19.339 1.00 84.19 180 GLN A N 1
ATOM 1392 C CA . GLN A 1 180 ? -44.762 -21.250 20.467 1.00 84.19 180 GLN A CA 1
ATOM 1393 C C . GLN A 1 180 ? -45.299 -20.522 21.709 1.00 84.19 180 GLN A C 1
ATOM 1395 O O . GLN A 1 180 ? -46.030 -21.123 22.479 1.00 84.19 180 GLN A O 1
ATOM 1400 N N . SER A 1 181 ? -44.984 -19.236 21.897 1.00 75.94 181 SER A N 1
ATOM 1401 C CA . SER A 1 181 ? -45.473 -18.443 23.037 1.00 75.94 181 SER A CA 1
ATOM 1402 C C . SER A 1 181 ? -46.912 -17.925 22.898 1.00 75.94 181 SER A C 1
ATOM 1404 O O . SER A 1 181 ? -47.398 -17.258 23.805 1.00 75.94 181 SER A O 1
ATOM 1406 N N . VAL A 1 182 ? -47.563 -18.143 21.751 1.00 69.88 182 VAL A N 1
ATOM 1407 C CA . VAL A 1 182 ? -48.929 -17.659 21.456 1.00 69.88 182 VAL A CA 1
ATOM 1408 C C . VAL A 1 182 ? -49.974 -18.787 21.551 1.00 69.88 182 VAL A C 1
ATOM 1410 O O . VAL A 1 182 ? -51.170 -18.516 21.480 1.00 69.88 182 VAL A O 1
ATOM 1413 N N . VAL A 1 183 ? -49.533 -20.036 21.735 1.00 56.34 183 VAL A N 1
ATOM 1414 C CA . VAL A 1 183 ? -50.378 -21.225 21.956 1.00 56.34 183 VAL A CA 1
ATOM 1415 C C . VAL A 1 183 ? -50.388 -21.566 23.439 1.00 56.34 183 VAL A C 1
ATOM 1417 O O . VAL A 1 183 ? -51.483 -21.887 23.946 1.00 56.34 183 VAL A O 1
#

Secondary structure (DSSP, 8-state):
-PPPPPP---PPP---------S------------S---HHHHHHHHHHHHHHHHHHHHHHHHHHHHHHHHHHHHHHHHHHHHHHHHHHHHHHHHHHHHHHHHHHHHHHHHHHHHHS-HHHHHHHHHHHHHHHHHHHHHHHHHHHHHHHHHHHHHHHHHHHHHHHHHHHHHHHHHHHHHHTT-

Sequence (183 aa):
MPTAPPRGRNLPARRTIPPVLDPAATPVPESHQLAPHQTKIERIGDHVAALSADLREYVELRIALVQRKVEGVIGIVERLQHYADAAKFFVPAVVLALVGALFVLLTIAFGIGALLDSVWLGFLITTLVLLAVAGVLAWMGMRKVKEAQAKVVEAKRKQQDERNITREQVQDTERLKARQSVV

Foldseek 3Di:
DDDDDDDDDDDDDDPPDPDDPDPDDDPDPPPPDDDDDDDPVVVVVVVVVVVVVVVVVVVVVVVVVVVVVVVVVVVVVVVVVVVVVVCVVVVVVVVVVVVVVVVVLVVQLVVVCVVPVHSVVSVVVSVVVVVVVVVVVVVVVVVVVVVVVVVVVVVVVVVVVVVVVVVVVVVVVVVVVVVVVVD

Organism: NCBI:txid716817

InterPro domains:
  IPR009937 Putative Actinobacterial Holin-X, holin superfamily III [PF07332] (46-157)

Mean predicted aligned error: 20.51 Å